Protein AF-A0A2M9QA26-F1 (afdb_monomer)

pLDDT: mean 73.7, std 24.6, range [23.81, 98.12]

Nearest PDB structures (foldseek):
  3dyt-assembly1_A-2  TM=3.745E-01  e=3.821E+00  Homo sapiens
  2raj-assembly1_A  TM=3.694E-01  e=6.286E+00  Homo sapiens

Secondary structure (DSSP, 8-state):
-----PPP------------------------------SSSSSS-SSS-HHHHHIIIIIHHIIIIIHHHHHHHHTT----HHHHHHHHHHHHHHHTTS-GGGHHHHHHHHHHHHHHHHHHHHHTS---HHHHHHHHHHHHHHHHHHHHHHHHHHHHHHHTT-EEEE-TT--EEEE--

Structure (mmCIF, N/CA/C/O backbone):
data_AF-A0A2M9QA26-F1
#
_entry.id   AF-A0A2M9QA26-F1
#
loop_
_atom_site.group_PDB
_atom_site.id
_atom_site.type_symbol
_atom_site.label_atom_id
_atom_site.label_alt_id
_atom_site.label_comp_id
_atom_site.label_asym_id
_atom_site.label_entity_id
_atom_site.label_seq_id
_atom_site.pdbx_PDB_ins_code
_atom_site.Cartn_x
_atom_site.Cartn_y
_atom_site.Cartn_z
_atom_site.occupancy
_atom_site.B_iso_or_equiv
_atom_site.auth_seq_id
_atom_site.auth_comp_id
_atom_site.auth_asym_id
_atom_site.auth_atom_id
_atom_site.pdbx_PDB_model_num
ATOM 1 N N . MET A 1 1 ? 11.748 18.012 -33.680 1.00 34.78 1 MET A N 1
ATOM 2 C CA . MET A 1 1 ? 12.239 18.021 -32.287 1.00 34.78 1 MET A CA 1
ATOM 3 C C . MET A 1 1 ? 11.053 17.614 -31.427 1.00 34.78 1 MET A C 1
ATOM 5 O O . MET A 1 1 ? 10.098 18.372 -31.375 1.00 34.78 1 MET A O 1
ATOM 9 N N . LYS A 1 2 ? 11.011 16.370 -30.928 1.00 36.47 2 LYS A N 1
ATOM 10 C CA . LYS A 1 2 ? 9.886 15.895 -30.104 1.00 36.47 2 LYS A CA 1
ATOM 11 C C . LYS A 1 2 ? 10.009 16.552 -28.728 1.00 36.47 2 LYS A C 1
ATOM 13 O O . LYS A 1 2 ? 11.068 16.457 -28.111 1.00 36.47 2 LYS A O 1
ATOM 18 N N . GLU A 1 3 ? 8.970 17.255 -28.294 1.00 37.25 3 GLU A N 1
ATOM 19 C CA . GLU A 1 3 ? 8.911 17.839 -26.956 1.00 37.25 3 GLU A CA 1
ATOM 20 C C . GLU A 1 3 ? 8.964 16.715 -25.916 1.00 37.25 3 GLU A C 1
ATOM 22 O O . GLU A 1 3 ? 8.095 15.843 -25.873 1.00 37.25 3 GLU A O 1
ATOM 27 N N . LYS A 1 4 ? 10.020 16.715 -25.097 1.00 37.84 4 LYS A N 1
ATOM 28 C CA . LYS A 1 4 ? 10.128 15.852 -23.922 1.00 37.84 4 LYS A CA 1
ATOM 29 C C . LYS A 1 4 ? 9.114 16.347 -22.894 1.00 37.84 4 LYS A C 1
ATOM 31 O O . LYS A 1 4 ? 9.333 17.374 -22.258 1.00 37.84 4 LYS A O 1
ATOM 36 N N . LYS A 1 5 ? 7.997 15.637 -22.750 1.00 47.06 5 LYS A N 1
ATOM 37 C CA . LYS A 1 5 ? 7.054 15.870 -21.656 1.00 47.06 5 LYS A CA 1
ATOM 38 C C . LYS A 1 5 ? 7.598 15.194 -20.398 1.00 47.06 5 LYS A C 1
ATOM 40 O O . LYS A 1 5 ? 7.651 13.969 -20.340 1.00 47.06 5 LYS A O 1
ATOM 45 N N . ASN A 1 6 ? 8.003 15.996 -19.415 1.00 37.78 6 ASN A N 1
ATOM 46 C CA . ASN A 1 6 ? 8.226 15.528 -18.048 1.00 37.78 6 ASN A CA 1
ATOM 47 C C . ASN A 1 6 ? 6.892 14.989 -17.512 1.00 37.78 6 ASN A C 1
ATOM 49 O O . ASN A 1 6 ? 5.917 15.741 -17.451 1.00 37.78 6 ASN A O 1
ATOM 53 N N . LYS A 1 7 ? 6.830 13.699 -17.171 1.00 47.41 7 LYS A N 1
ATOM 54 C CA . LYS A 1 7 ? 5.679 13.107 -16.479 1.00 47.41 7 LYS A CA 1
ATOM 55 C C . LYS A 1 7 ? 5.934 13.227 -14.974 1.00 47.41 7 LYS A C 1
ATOM 57 O O . LYS A 1 7 ? 7.024 12.897 -14.520 1.00 47.41 7 LYS A O 1
ATOM 62 N N . LYS A 1 8 ? 4.956 13.749 -14.235 1.00 39.00 8 LYS A N 1
ATOM 63 C CA . LYS A 1 8 ? 5.003 13.903 -12.777 1.00 39.00 8 LYS A CA 1
ATOM 64 C C . LYS A 1 8 ? 4.140 12.817 -12.152 1.00 39.00 8 LYS A C 1
ATOM 66 O O . LYS A 1 8 ? 2.985 12.686 -12.551 1.00 39.00 8 LYS A O 1
ATOM 71 N N . LEU A 1 9 ? 4.687 12.079 -11.194 1.00 36.94 9 LEU A N 1
ATOM 72 C CA . LEU A 1 9 ? 3.890 11.319 -10.241 1.00 36.94 9 LEU A CA 1
ATOM 73 C C . LEU A 1 9 ? 3.840 12.195 -8.991 1.00 36.94 9 LEU A C 1
ATOM 75 O O . LEU A 1 9 ? 4.887 12.475 -8.420 1.00 36.94 9 LEU A O 1
ATOM 79 N N . VAL A 1 10 ? 2.671 12.728 -8.644 1.00 35.72 10 VAL A N 1
ATOM 80 C CA . VAL A 1 10 ? 2.514 13.481 -7.397 1.00 35.72 10 VAL A CA 1
ATOM 81 C C . VAL A 1 10 ? 2.358 12.432 -6.315 1.00 35.72 10 VAL A C 1
ATOM 83 O O . VAL A 1 10 ? 1.286 11.855 -6.181 1.00 35.72 10 VAL A O 1
ATOM 86 N N . ILE A 1 11 ? 3.427 12.159 -5.573 1.00 37.41 11 ILE A N 1
ATOM 87 C CA . ILE A 1 11 ? 3.260 11.472 -4.301 1.00 37.41 11 ILE A CA 1
ATOM 88 C C . ILE A 1 11 ? 2.626 12.532 -3.424 1.00 37.41 11 ILE A C 1
ATOM 90 O O . ILE A 1 11 ? 3.250 13.535 -3.094 1.00 37.41 11 ILE A O 1
ATOM 94 N N . GLY A 1 12 ? 1.348 12.362 -3.114 1.00 33.34 12 GLY A N 1
ATOM 95 C CA . GLY A 1 12 ? 0.743 13.108 -2.032 1.00 33.34 12 GLY A CA 1
ATOM 96 C C . GLY A 1 12 ? 1.418 12.676 -0.740 1.00 33.34 12 GLY A C 1
ATOM 97 O O . GLY A 1 12 ? 0.847 11.904 0.022 1.00 33.34 12 GLY A O 1
ATOM 98 N N . SER A 1 13 ? 2.620 13.178 -0.468 1.00 36.75 13 SER A N 1
ATOM 99 C CA . SER A 1 13 ? 3.183 13.240 0.868 1.00 36.75 13 SER A CA 1
ATOM 100 C C . SER A 1 13 ? 2.403 14.292 1.645 1.00 36.75 13 SER A C 1
ATOM 102 O O . SER A 1 13 ? 2.876 15.362 2.032 1.00 36.75 13 SER A O 1
ATOM 104 N N . GLY A 1 14 ? 1.130 13.972 1.871 1.00 33.91 14 GLY A N 1
ATOM 105 C CA . GLY A 1 14 ? 0.392 14.549 2.964 1.00 33.91 14 GLY A CA 1
ATOM 106 C C . GLY A 1 14 ? 1.234 14.286 4.197 1.00 33.91 14 GLY A C 1
ATOM 107 O O . GLY A 1 14 ? 1.407 13.138 4.596 1.00 33.91 14 GLY A O 1
ATOM 108 N N . LEU A 1 15 ? 1.823 15.356 4.726 1.00 32.31 15 LEU A N 1
ATOM 109 C CA . LEU A 1 15 ? 2.377 15.437 6.064 1.00 32.31 15 LEU A CA 1
ATOM 110 C C . LEU A 1 15 ? 1.610 14.451 6.962 1.00 32.31 15 LEU A C 1
ATOM 112 O O . LEU A 1 15 ? 0.426 14.665 7.229 1.00 32.31 15 LEU A O 1
ATOM 116 N N . PHE A 1 16 ? 2.256 13.365 7.393 1.00 34.50 16 PHE A N 1
ATOM 117 C CA . PHE A 1 16 ? 1.677 12.452 8.375 1.00 34.50 16 PHE A CA 1
ATOM 118 C C . PHE A 1 16 ? 1.625 13.197 9.712 1.00 34.50 16 PHE A C 1
ATOM 120 O O . PHE A 1 16 ? 2.516 13.089 10.554 1.00 34.50 16 PHE A O 1
ATOM 127 N N . ILE A 1 17 ? 0.597 14.023 9.905 1.00 29.42 17 ILE A N 1
ATOM 128 C CA . ILE A 1 17 ? 0.302 14.586 11.215 1.00 29.42 17 ILE A CA 1
ATOM 129 C C . ILE A 1 17 ? -0.548 13.554 11.942 1.00 29.42 17 ILE A C 1
ATOM 131 O O . ILE A 1 17 ? -1.768 13.531 11.820 1.00 29.42 17 ILE A O 1
ATOM 135 N N . LEU A 1 18 ? 0.114 12.717 12.740 1.00 29.94 18 LEU A N 1
ATOM 136 C CA . LEU A 1 18 ? -0.525 11.981 13.828 1.00 29.94 18 LEU A CA 1
ATOM 137 C C . LEU A 1 18 ? -1.083 12.998 14.841 1.00 29.94 18 LEU A C 1
ATOM 139 O O . LEU A 1 18 ? -0.445 13.323 15.844 1.00 29.94 18 LEU A O 1
ATOM 143 N N . LEU A 1 19 ? -2.279 13.532 14.580 1.00 31.31 19 LEU A N 1
ATOM 144 C CA . LEU A 1 19 ? -3.034 14.302 15.564 1.00 31.31 19 LEU A CA 1
ATOM 145 C C . LEU A 1 19 ? -3.674 13.332 16.555 1.00 31.31 19 LEU A C 1
ATOM 147 O O . LEU A 1 19 ? -4.845 12.971 16.463 1.00 31.31 19 LEU A O 1
ATOM 151 N N . ILE A 1 20 ? -2.899 12.935 17.563 1.00 34.16 20 ILE A N 1
ATOM 152 C CA . ILE A 1 20 ? -3.472 12.419 18.805 1.00 34.16 20 ILE A CA 1
ATOM 153 C C . ILE A 1 20 ? -4.076 13.617 19.547 1.00 34.16 20 ILE A C 1
ATOM 155 O O . ILE A 1 20 ? -3.444 14.213 20.416 1.00 34.16 20 ILE A O 1
ATOM 159 N N . SER A 1 21 ? -5.306 13.988 19.204 1.00 29.30 21 SER A N 1
ATOM 160 C CA . SER A 1 21 ? -6.073 14.977 19.963 1.00 29.30 21 SER A CA 1
ATOM 161 C C . SER A 1 21 ? -7.467 14.453 20.270 1.00 29.30 21 SER A C 1
ATOM 163 O O . SER A 1 21 ? -8.332 14.332 19.410 1.00 29.30 21 SER A O 1
ATOM 165 N N . ALA A 1 22 ? -7.663 14.146 21.551 1.00 37.53 22 ALA A N 1
ATOM 166 C CA . ALA A 1 22 ? -8.965 14.061 22.181 1.00 37.53 22 ALA A CA 1
ATOM 167 C C . ALA A 1 22 ? -9.667 15.431 22.105 1.00 37.53 22 ALA A C 1
ATOM 169 O O . ALA A 1 22 ? -9.038 16.433 22.432 1.00 37.53 22 ALA A O 1
ATOM 170 N N . ALA A 1 23 ? -10.957 15.419 21.745 1.00 29.16 23 ALA A N 1
ATOM 171 C CA . ALA A 1 23 ? -11.969 16.494 21.765 1.00 29.16 23 ALA A CA 1
ATOM 172 C C . ALA A 1 23 ? -12.582 16.737 20.374 1.00 29.16 23 ALA A C 1
ATOM 174 O O . ALA A 1 23 ? -11.877 16.941 19.395 1.00 29.16 23 ALA A O 1
ATOM 175 N N . GLY A 1 24 ? -13.915 16.663 20.309 1.00 28.23 24 GLY A N 1
ATOM 176 C CA . GLY A 1 24 ? -14.688 16.713 19.071 1.00 28.23 24 GLY A CA 1
ATOM 177 C C . GLY A 1 24 ? -14.930 18.106 18.488 1.00 28.23 24 GLY A C 1
ATOM 178 O O . GLY A 1 24 ? -14.481 19.118 19.016 1.00 28.23 24 GLY A O 1
ATOM 179 N N . GLY A 1 25 ? -15.729 18.121 17.418 1.00 23.81 25 GLY A N 1
ATOM 180 C CA . GLY A 1 25 ? -16.230 19.322 16.743 1.00 23.81 25 GLY A CA 1
ATOM 181 C C . GLY A 1 25 ? -15.887 19.306 15.255 1.00 23.81 25 GLY A C 1
ATOM 182 O O . GLY A 1 25 ? -14.724 19.418 14.895 1.00 23.81 25 GLY A O 1
ATOM 183 N N . GLY A 1 26 ? -16.899 19.124 14.402 1.00 27.12 26 GLY A N 1
ATOM 184 C CA . GLY A 1 26 ? -16.734 19.049 12.948 1.00 27.12 26 GLY A CA 1
ATOM 185 C C . GLY A 1 26 ? -16.454 20.391 12.266 1.00 27.12 26 GLY A C 1
ATOM 186 O O . GLY A 1 26 ? -16.345 21.418 12.926 1.00 27.12 26 GLY A O 1
ATOM 187 N N . VAL A 1 27 ? -16.386 20.354 10.932 1.00 27.95 27 VAL A N 1
ATOM 188 C CA . VAL A 1 27 ? -17.152 21.171 9.966 1.00 27.95 27 VAL A CA 1
ATOM 189 C C . VAL A 1 27 ? -16.724 20.753 8.548 1.00 27.95 27 VAL A C 1
ATOM 191 O O . VAL A 1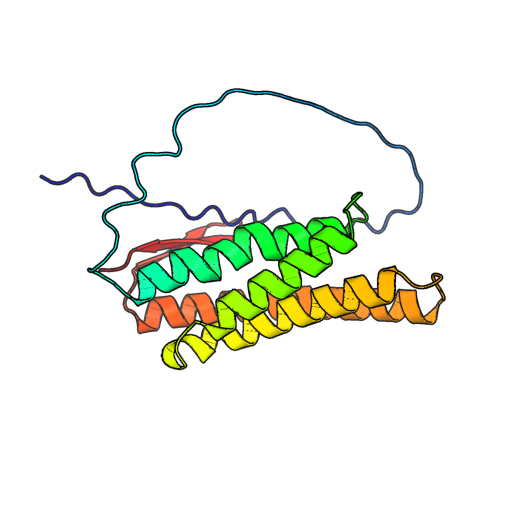 27 ? -15.546 20.579 8.256 1.00 27.95 27 VAL A O 1
ATOM 194 N N . TYR A 1 28 ? -17.732 20.583 7.693 1.00 35.72 28 TYR A N 1
ATOM 195 C CA . TYR A 1 28 ? -17.674 20.329 6.255 1.00 35.72 28 TYR A CA 1
ATOM 196 C C . TYR A 1 28 ? -17.017 21.475 5.477 1.00 35.72 28 TYR A C 1
ATOM 198 O O . TYR A 1 28 ? -17.289 22.633 5.782 1.00 35.72 28 TYR A O 1
ATOM 206 N N . PHE A 1 29 ? -16.359 21.160 4.358 1.00 29.70 29 PHE A N 1
ATOM 207 C CA . PHE A 1 29 ? -16.427 22.010 3.166 1.00 29.70 29 PHE A CA 1
ATOM 208 C C . PHE A 1 29 ? -16.603 21.164 1.904 1.00 29.70 29 PHE A C 1
ATOM 210 O O . PHE A 1 29 ? -15.830 20.252 1.627 1.00 29.70 29 PHE A O 1
ATOM 217 N N . ALA A 1 30 ? -17.672 21.484 1.179 1.00 29.52 30 ALA A N 1
ATOM 218 C CA . ALA A 1 30 ? -18.065 20.908 -0.092 1.00 29.52 30 ALA A CA 1
ATOM 219 C C . ALA A 1 30 ? -17.573 21.768 -1.270 1.00 29.52 30 ALA A C 1
ATOM 221 O O . ALA A 1 30 ? -17.531 22.993 -1.173 1.00 29.52 30 ALA A O 1
ATOM 222 N N . GLU A 1 31 ? -17.306 21.059 -2.370 1.00 35.06 31 GLU A N 1
ATOM 223 C CA . GLU A 1 31 ? -17.391 21.437 -3.789 1.00 35.06 31 GLU A CA 1
ATOM 224 C C . GLU A 1 31 ? -16.532 22.581 -4.359 1.00 35.06 31 GLU A C 1
ATOM 226 O O . GLU A 1 31 ? -16.755 23.764 -4.116 1.00 35.06 31 GLU A O 1
ATOM 231 N N . GLN A 1 32 ? -15.724 22.216 -5.364 1.00 27.67 32 GLN A N 1
ATOM 232 C CA . GLN A 1 32 ? -15.722 22.933 -6.642 1.00 27.67 32 GLN A CA 1
ATOM 233 C C . GLN A 1 32 ? -15.555 21.955 -7.819 1.00 27.67 32 GLN A C 1
ATOM 235 O O . GLN A 1 32 ? -14.503 21.362 -8.031 1.00 27.67 32 GLN A O 1
ATOM 240 N N . ASN A 1 33 ? -16.641 21.798 -8.578 1.00 30.80 33 ASN A N 1
ATOM 241 C CA . ASN A 1 33 ? -16.704 21.119 -9.871 1.00 30.80 33 ASN A CA 1
ATOM 242 C C . ASN A 1 33 ? -15.906 21.881 -10.945 1.00 30.80 33 ASN A C 1
ATOM 244 O O . ASN A 1 33 ? -16.070 23.095 -11.055 1.00 30.80 33 ASN A O 1
ATOM 248 N N . GLN A 1 34 ? -15.214 21.162 -11.839 1.00 30.05 34 GLN A N 1
ATOM 249 C CA . GLN A 1 34 ? -15.525 21.191 -13.279 1.00 30.05 34 GLN A CA 1
ATOM 250 C C . GLN A 1 34 ? -14.871 20.018 -14.056 1.00 30.05 34 GLN A C 1
ATOM 252 O O . GLN A 1 34 ? -13.768 19.600 -13.711 1.00 30.05 34 GLN A O 1
ATOM 257 N N . PRO A 1 35 ? -15.554 19.468 -15.085 1.00 46.53 35 PRO A N 1
ATOM 258 C CA . PRO A 1 35 ? -15.158 18.260 -15.819 1.00 46.53 35 PRO A CA 1
ATOM 259 C C . PRO A 1 35 ? -14.338 18.576 -17.090 1.00 46.53 35 PRO A C 1
ATOM 261 O O . PRO A 1 35 ? -14.205 19.741 -17.449 1.00 46.53 35 PRO A O 1
ATOM 264 N N . ILE A 1 36 ? -13.937 17.521 -17.828 1.00 34.69 36 ILE A N 1
ATOM 265 C CA . ILE A 1 36 ? -13.313 17.487 -19.185 1.00 34.69 36 ILE A CA 1
ATOM 266 C C . ILE A 1 36 ? -11.765 17.433 -19.109 1.00 34.69 36 ILE A C 1
ATOM 268 O O . ILE A 1 36 ? -11.146 18.377 -18.650 1.00 34.69 36 ILE A O 1
ATOM 272 N N . ALA A 1 37 ? -11.015 16.398 -19.513 1.00 30.28 37 ALA A N 1
ATOM 273 C CA . ALA A 1 37 ? -11.205 15.327 -20.491 1.00 30.28 37 ALA A CA 1
ATOM 274 C C . ALA A 1 37 ? -10.409 14.069 -20.070 1.00 30.28 37 ALA A C 1
ATOM 276 O O . ALA A 1 37 ? -9.184 14.105 -20.010 1.00 30.28 37 ALA A O 1
ATOM 277 N N . ALA A 1 38 ? -11.081 12.944 -19.811 1.00 36.28 38 ALA A N 1
ATOM 278 C CA . ALA A 1 38 ? -10.431 11.709 -19.345 1.00 36.28 38 ALA A CA 1
ATOM 279 C C . ALA A 1 38 ? -10.533 10.527 -20.331 1.00 36.28 38 ALA A C 1
ATOM 281 O O . ALA A 1 38 ? -10.277 9.388 -19.946 1.00 36.28 38 ALA A O 1
ATOM 282 N N . GLN A 1 39 ? -10.927 10.750 -21.592 1.00 35.88 39 GLN A N 1
ATOM 283 C CA . GLN A 1 39 ? -11.350 9.644 -22.468 1.00 35.88 39 GLN A CA 1
ATOM 284 C C . GLN A 1 39 ? -10.530 9.365 -23.738 1.00 35.88 39 GLN A C 1
ATOM 286 O O . GLN A 1 39 ? -10.848 8.391 -24.409 1.00 35.88 39 GLN A O 1
ATOM 291 N N . GLU A 1 40 ? -9.433 10.072 -24.040 1.00 31.67 40 GLU A N 1
ATOM 292 C CA . GLU A 1 40 ? -8.674 9.802 -25.288 1.00 31.67 40 GLU A CA 1
ATOM 293 C C . GLU A 1 40 ? -7.198 9.391 -25.136 1.00 31.67 40 GLU A C 1
ATOM 295 O O . GLU A 1 40 ? -6.553 9.106 -26.136 1.00 31.67 40 GLU A O 1
ATOM 300 N N . VAL A 1 41 ? -6.650 9.242 -23.922 1.00 37.72 41 VAL A N 1
ATOM 301 C CA . VAL A 1 41 ? -5.225 8.849 -23.741 1.00 37.72 41 VAL A CA 1
ATOM 302 C C . VAL A 1 41 ? -5.040 7.355 -23.408 1.00 37.72 41 VAL A C 1
ATOM 304 O O . VAL A 1 41 ? -3.929 6.890 -23.189 1.00 37.72 41 VAL A O 1
ATOM 307 N N . LYS A 1 42 ? -6.113 6.550 -23.391 1.00 35.72 42 LYS A N 1
ATOM 308 C CA . LYS A 1 42 ? -6.045 5.122 -23.005 1.00 35.72 42 LYS A CA 1
ATOM 309 C C . LYS A 1 42 ? -5.627 4.145 -24.119 1.00 35.72 42 LYS A C 1
ATOM 311 O O . LYS A 1 42 ? -5.679 2.940 -23.904 1.00 35.72 42 LYS A O 1
ATOM 316 N N . LYS A 1 43 ? -5.200 4.612 -25.293 1.00 33.94 43 LYS A N 1
ATOM 317 C CA . LYS A 1 43 ? -4.703 3.748 -26.378 1.00 33.94 43 LYS A CA 1
ATOM 318 C C . LYS A 1 43 ? -3.429 4.340 -26.967 1.00 33.94 43 LYS A C 1
ATOM 320 O O . LYS A 1 43 ? -3.538 5.149 -27.871 1.00 33.94 43 LYS A O 1
ATOM 325 N N . ASP A 1 44 ? -2.283 4.022 -26.364 1.00 33.91 44 ASP A N 1
ATOM 326 C CA . ASP A 1 44 ? -0.944 3.947 -27.000 1.00 33.91 44 ASP A CA 1
ATOM 327 C C . ASP A 1 44 ? 0.181 3.849 -25.936 1.00 33.91 44 ASP A C 1
ATOM 329 O O . ASP A 1 44 ? 1.222 4.491 -26.040 1.00 33.91 44 ASP A O 1
ATOM 333 N N . ILE A 1 45 ? -0.009 3.049 -24.875 1.00 42.00 45 ILE A N 1
ATOM 334 C CA . ILE A 1 45 ? 1.088 2.645 -23.957 1.00 42.00 45 ILE A CA 1
ATOM 335 C C . ILE A 1 45 ? 1.201 1.110 -23.899 1.00 42.00 45 ILE A C 1
ATOM 337 O O . ILE A 1 45 ? 1.699 0.531 -22.942 1.00 42.00 45 ILE A O 1
ATOM 341 N N . GLU A 1 46 ? 0.752 0.414 -24.942 1.00 42.53 46 GLU A N 1
ATOM 342 C CA . GLU A 1 46 ? 1.140 -0.978 -25.170 1.00 42.53 46 GLU A CA 1
ATOM 343 C C . GLU A 1 46 ? 2.285 -0.972 -26.188 1.00 42.53 46 GLU A C 1
ATOM 345 O O . GLU A 1 46 ? 2.015 -1.010 -27.382 1.00 42.53 46 GLU A O 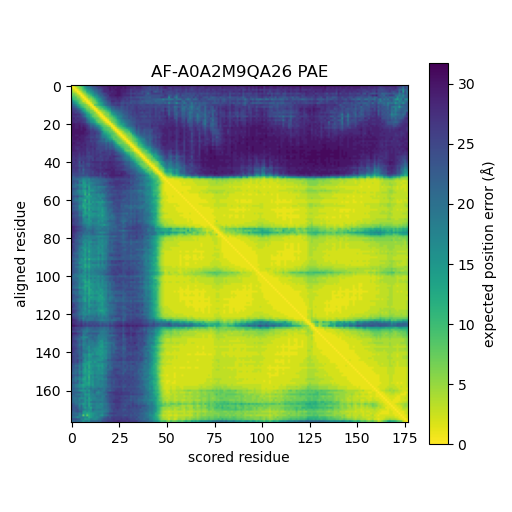1
ATOM 350 N N . GLN A 1 47 ? 3.544 -0.852 -25.728 1.00 45.69 47 GLN A N 1
ATOM 351 C CA . GLN A 1 47 ? 4.656 -1.739 -26.148 1.00 45.69 47 GLN A CA 1
ATOM 352 C C . GLN A 1 47 ? 6.097 -1.319 -25.790 1.00 45.69 47 GLN A C 1
ATOM 354 O O . GLN A 1 47 ? 6.977 -2.151 -25.993 1.00 45.69 47 GLN A O 1
ATOM 359 N N . GLU A 1 48 ? 6.413 -0.140 -25.240 1.00 55.00 48 GLU A N 1
ATOM 360 C CA . GLU A 1 48 ? 7.847 0.232 -25.131 1.00 55.00 48 GLU A CA 1
ATOM 361 C C . GLU A 1 48 ? 8.551 -0.153 -23.809 1.00 55.00 48 GLU A C 1
ATOM 363 O O . GLU A 1 48 ? 9.729 -0.502 -23.865 1.00 55.00 48 GLU A O 1
ATOM 368 N N . HIS A 1 49 ? 7.880 -0.225 -22.644 1.00 67.88 49 HIS A N 1
ATOM 369 C CA . HIS A 1 49 ? 8.565 -0.521 -21.365 1.00 67.88 49 HIS A CA 1
ATOM 370 C C . HIS A 1 49 ? 7.680 -1.257 -20.329 1.00 67.88 49 HIS A C 1
ATOM 372 O O . HIS A 1 49 ? 6.940 -0.604 -19.594 1.00 67.88 49 HIS A O 1
ATOM 378 N N . PRO A 1 50 ? 7.785 -2.598 -20.185 1.00 82.25 50 PRO A N 1
ATOM 379 C CA . PRO A 1 50 ? 7.000 -3.378 -19.213 1.00 82.25 50 PRO A CA 1
ATOM 380 C C . PRO A 1 50 ? 7.116 -2.881 -17.762 1.00 82.25 50 PRO A C 1
ATOM 382 O O . PRO A 1 50 ? 6.119 -2.814 -17.049 1.00 82.25 50 PRO A O 1
ATOM 385 N N . ALA A 1 51 ? 8.312 -2.443 -17.357 1.00 84.19 51 ALA A N 1
ATOM 386 C CA . ALA A 1 51 ? 8.553 -1.854 -16.042 1.00 84.19 51 ALA A CA 1
ATOM 387 C C . ALA A 1 51 ? 7.830 -0.507 -15.845 1.00 84.19 51 ALA A C 1
ATOM 389 O O . ALA A 1 51 ? 7.345 -0.229 -14.751 1.00 84.19 51 ALA A O 1
ATOM 390 N N . GLU A 1 52 ? 7.714 0.320 -16.892 1.00 81.50 52 GLU A N 1
ATOM 391 C CA . GLU A 1 52 ? 6.956 1.578 -16.822 1.00 81.50 52 GLU A CA 1
ATOM 392 C C . GLU A 1 52 ? 5.460 1.296 -16.684 1.00 81.50 52 GLU A C 1
ATOM 394 O O . GLU A 1 52 ? 4.803 1.907 -15.844 1.00 81.50 52 GLU A O 1
ATOM 399 N N . SER A 1 53 ? 4.929 0.343 -17.456 1.00 82.50 53 SER A N 1
ATOM 400 C CA . SER A 1 53 ? 3.529 -0.087 -17.353 1.00 82.50 53 SER A CA 1
ATOM 401 C C . SER A 1 53 ? 3.200 -0.653 -15.970 1.00 82.50 53 SER A C 1
ATOM 403 O O . SER A 1 53 ? 2.137 -0.358 -15.420 1.00 82.50 53 SER A O 1
ATOM 405 N N . TYR A 1 54 ? 4.118 -1.425 -15.385 1.00 86.88 54 TYR A N 1
ATOM 406 C CA . TYR A 1 54 ? 3.983 -1.929 -14.023 1.00 86.88 54 TYR A CA 1
ATOM 407 C C . TYR A 1 54 ? 3.918 -0.788 -12.997 1.00 86.88 54 TYR A C 1
ATOM 409 O O . TYR A 1 54 ? 2.965 -0.729 -12.225 1.00 86.88 54 TYR A O 1
ATOM 417 N N . ILE A 1 55 ? 4.852 0.174 -13.025 1.00 85.69 55 ILE A N 1
ATOM 418 C CA . ILE A 1 55 ? 4.810 1.312 -12.087 1.00 85.69 55 ILE A CA 1
ATOM 419 C C . ILE A 1 55 ? 3.535 2.139 -12.289 1.00 85.69 55 ILE A C 1
ATOM 421 O O . ILE A 1 55 ? 2.870 2.476 -11.312 1.00 85.69 55 ILE A O 1
ATOM 425 N N . GLN A 1 56 ? 3.168 2.437 -13.541 1.00 82.00 56 GLN A N 1
ATOM 426 C CA . GLN A 1 56 ? 1.982 3.238 -13.862 1.00 82.00 56 GLN A CA 1
ATOM 427 C C . GLN A 1 56 ? 0.672 2.592 -13.410 1.00 82.00 56 GLN A C 1
ATOM 429 O O . GLN A 1 56 ? -0.302 3.317 -13.218 1.00 82.00 56 GLN A O 1
ATOM 434 N N . SER A 1 57 ? 0.647 1.271 -13.242 1.00 84.62 57 SER A N 1
ATOM 435 C CA . SER A 1 57 ? -0.496 0.548 -12.695 1.00 84.62 57 SER A CA 1
ATOM 436 C C . SER A 1 57 ? -0.342 0.342 -11.189 1.00 84.62 57 SER A C 1
ATOM 438 O O . SER A 1 57 ? -0.969 1.044 -10.405 1.00 84.62 57 SER A O 1
ATOM 440 N N . VAL A 1 58 ? 0.526 -0.578 -10.777 1.00 89.25 58 VAL A N 1
ATOM 441 C CA . VAL A 1 58 ? 0.596 -1.090 -9.405 1.00 89.25 58 VAL A CA 1
ATOM 442 C C . VAL A 1 58 ? 1.073 -0.039 -8.411 1.00 89.25 58 VAL A C 1
ATOM 444 O O . VAL A 1 58 ? 0.430 0.169 -7.384 1.00 89.25 58 VAL A O 1
ATOM 447 N N . TYR A 1 59 ? 2.184 0.643 -8.704 1.00 85.94 59 TYR A N 1
ATOM 448 C CA . TYR A 1 59 ? 2.723 1.629 -7.766 1.00 85.94 59 TYR A CA 1
ATOM 449 C C . TYR A 1 59 ? 1.862 2.896 -7.712 1.00 85.94 59 TYR A C 1
ATOM 451 O O . TYR A 1 59 ? 1.656 3.442 -6.631 1.00 85.94 59 TYR A O 1
ATOM 459 N N . THR A 1 60 ? 1.312 3.343 -8.846 1.00 85.38 60 THR A N 1
ATOM 460 C CA . THR A 1 60 ? 0.343 4.451 -8.852 1.00 85.38 60 THR A CA 1
ATOM 461 C C . THR A 1 60 ? -0.868 4.120 -7.983 1.00 85.38 60 THR A C 1
ATOM 463 O O . THR A 1 60 ? -1.220 4.918 -7.125 1.00 85.38 60 THR A O 1
ATOM 466 N N . THR A 1 61 ? -1.461 2.927 -8.122 1.00 90.38 61 THR A N 1
ATOM 467 C CA . THR A 1 61 ? -2.564 2.487 -7.250 1.00 90.38 61 THR A CA 1
ATOM 468 C C . THR A 1 61 ? -2.142 2.444 -5.782 1.00 90.38 61 THR A C 1
ATOM 470 O O . THR A 1 61 ? -2.900 2.864 -4.910 1.00 90.38 61 THR A O 1
ATOM 473 N N . TYR A 1 62 ? -0.920 2.000 -5.482 1.00 91.81 62 TYR A N 1
ATOM 474 C CA . TYR A 1 62 ? -0.407 2.051 -4.115 1.00 91.81 62 TYR A CA 1
ATOM 475 C C . TYR A 1 62 ? -0.358 3.480 -3.553 1.00 91.81 62 TYR A C 1
ATOM 477 O O . TYR A 1 62 ? -0.885 3.734 -2.471 1.00 91.81 62 TYR A O 1
ATOM 485 N N . SER A 1 63 ? 0.237 4.411 -4.297 1.00 87.25 63 SER A N 1
ATOM 486 C CA . SER A 1 63 ? 0.363 5.816 -3.894 1.00 87.25 63 SER A CA 1
ATOM 487 C C . SER A 1 63 ? -0.997 6.506 -3.762 1.00 87.25 63 SER A C 1
ATOM 489 O O . SER A 1 63 ? -1.258 7.176 -2.765 1.00 87.25 63 SER A O 1
ATOM 491 N N . ASP A 1 64 ? -1.868 6.335 -4.754 1.00 86.38 64 ASP A N 1
ATOM 492 C CA . ASP A 1 64 ? -3.060 7.170 -4.899 1.00 86.38 64 ASP A CA 1
ATOM 493 C C . ASP A 1 64 ? -4.274 6.585 -4.170 1.00 86.38 64 ASP A C 1
ATOM 495 O O . ASP A 1 64 ? -5.109 7.333 -3.668 1.00 86.38 64 ASP A O 1
ATOM 499 N N . GLU A 1 65 ? -4.376 5.256 -4.079 1.00 91.56 65 GLU A N 1
ATOM 500 C CA . GLU A 1 65 ? -5.545 4.582 -3.503 1.00 91.56 65 GLU A CA 1
ATOM 501 C C . GLU A 1 65 ? -5.229 3.925 -2.158 1.00 91.56 65 GLU A C 1
ATOM 503 O O . GLU A 1 65 ? -5.928 4.179 -1.175 1.00 91.56 65 GLU A O 1
ATOM 508 N N . IL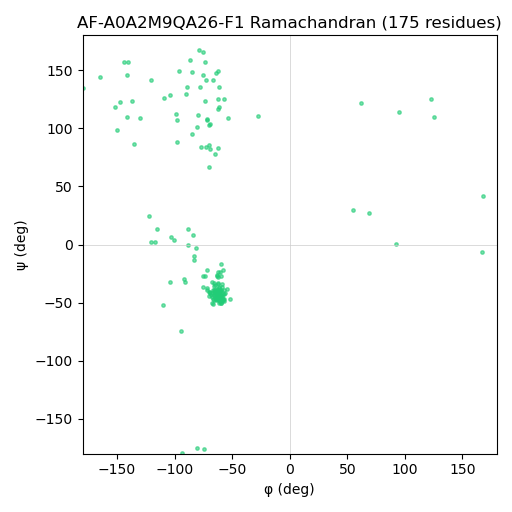E A 1 66 ? -4.175 3.104 -2.081 1.00 93.31 66 ILE A N 1
ATOM 509 C CA . ILE A 1 66 ? -3.859 2.321 -0.870 1.00 93.31 66 ILE A CA 1
ATOM 510 C C . ILE A 1 66 ? -3.453 3.256 0.274 1.00 93.31 66 ILE A C 1
ATOM 512 O O . ILE A 1 66 ? -4.024 3.189 1.365 1.00 93.31 66 ILE A O 1
ATOM 516 N N . VAL A 1 67 ? -2.504 4.164 0.026 1.00 91.50 67 VAL A N 1
ATOM 517 C CA . VAL A 1 67 ? -2.065 5.150 1.028 1.00 91.50 67 VAL A CA 1
ATOM 518 C C . VAL A 1 67 ? -3.197 6.118 1.385 1.00 91.50 67 VAL A C 1
ATOM 520 O O . VAL A 1 67 ? -3.375 6.429 2.562 1.00 91.50 67 VAL A O 1
ATOM 523 N N . SER A 1 68 ? -4.011 6.547 0.413 1.00 90.00 68 SER A N 1
ATOM 524 C CA . SER A 1 68 ? -5.176 7.401 0.690 1.00 90.00 68 SER A CA 1
ATOM 525 C C . SER A 1 68 ? -6.187 6.700 1.598 1.00 90.00 68 SER A C 1
ATOM 527 O O . SER A 1 68 ? -6.604 7.265 2.605 1.00 90.00 68 SER A O 1
ATOM 529 N N . THR A 1 69 ? -6.519 5.442 1.303 1.00 92.25 69 THR A N 1
ATOM 530 C CA . THR A 1 69 ? -7.449 4.644 2.115 1.00 92.25 69 THR A CA 1
ATOM 531 C C . THR A 1 69 ? -6.924 4.461 3.534 1.00 92.25 69 THR A C 1
ATOM 533 O O . THR A 1 69 ? -7.671 4.600 4.502 1.00 92.25 69 THR A O 1
ATOM 536 N N . TRP A 1 70 ? -5.624 4.197 3.685 1.00 94.25 70 TRP A N 1
ATOM 537 C CA . TRP A 1 70 ? -4.995 4.141 4.999 1.00 94.25 70 TRP A CA 1
ATOM 538 C C . TRP A 1 70 ? -5.099 5.472 5.755 1.00 94.25 70 TRP A C 1
ATOM 540 O O . TRP A 1 70 ? -5.413 5.483 6.948 1.00 94.25 70 TRP A O 1
ATOM 550 N N . ASN A 1 71 ? -4.848 6.596 5.084 1.00 89.44 71 ASN A N 1
ATOM 551 C CA . ASN A 1 71 ? -4.962 7.918 5.694 1.00 89.44 71 ASN A CA 1
ATOM 552 C C . ASN A 1 71 ? -6.391 8.193 6.167 1.00 89.44 71 ASN A C 1
ATOM 554 O O . ASN A 1 71 ? -6.574 8.721 7.263 1.00 89.44 71 ASN A O 1
ATOM 558 N N . ASP A 1 72 ? -7.399 7.794 5.395 1.00 88.75 72 ASP A N 1
ATOM 559 C CA . ASP A 1 72 ? -8.794 7.945 5.799 1.00 88.75 72 ASP A CA 1
ATOM 560 C C . ASP A 1 72 ? -9.141 7.067 7.007 1.00 88.75 72 ASP A C 1
ATOM 562 O O . ASP A 1 72 ? -9.690 7.563 7.996 1.00 88.75 72 ASP A O 1
ATOM 566 N N . LEU A 1 73 ? -8.745 5.791 6.978 1.00 87.19 73 LEU A N 1
ATOM 567 C CA . LEU A 1 73 ? -8.965 4.850 8.079 1.00 87.19 73 LEU A CA 1
ATOM 568 C C . LEU A 1 73 ? -8.277 5.301 9.374 1.00 87.19 73 LEU A C 1
ATOM 570 O O . LEU A 1 73 ? -8.895 5.333 10.438 1.00 87.19 73 LEU A O 1
ATOM 574 N N . SER A 1 74 ? -6.998 5.669 9.293 1.00 84.88 74 SER A N 1
ATOM 575 C CA . SER A 1 74 ? -6.169 5.978 10.464 1.00 84.88 74 SER A CA 1
ATOM 576 C C . SER A 1 74 ? -6.499 7.323 11.115 1.00 84.88 74 SER A C 1
ATOM 578 O O . SER A 1 74 ? -6.333 7.461 12.329 1.00 84.88 74 SER A O 1
ATOM 580 N N . ASN A 1 75 ? -7.019 8.286 10.347 1.00 82.69 75 ASN A N 1
ATOM 581 C CA . ASN A 1 75 ? -7.455 9.586 10.862 1.00 82.69 75 ASN A CA 1
ATOM 582 C C . ASN A 1 75 ? -8.915 9.594 11.343 1.00 82.69 75 ASN A C 1
ATOM 584 O O . ASN A 1 75 ? -9.394 10.616 11.837 1.00 82.69 75 ASN A O 1
ATOM 588 N 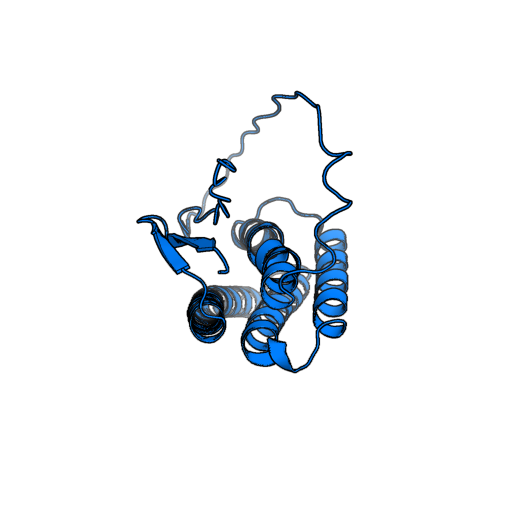N . GLY A 1 76 ? -9.624 8.464 11.239 1.00 73.19 76 GLY A N 1
ATOM 589 C CA . GLY A 1 76 ? -11.028 8.367 11.632 1.00 73.19 76 GLY A CA 1
ATOM 590 C C . GLY A 1 76 ? -11.960 9.158 10.714 1.00 73.19 76 GLY A C 1
ATOM 591 O O . GLY A 1 76 ? -13.027 9.596 11.158 1.00 73.19 76 GLY A O 1
ATOM 592 N N . ASN A 1 77 ? -11.565 9.353 9.452 1.00 79.19 77 ASN A N 1
ATOM 593 C CA . ASN A 1 77 ? -12.465 9.880 8.439 1.00 79.19 77 ASN A CA 1
ATOM 594 C C . ASN A 1 77 ? -13.604 8.876 8.218 1.00 79.19 77 ASN A C 1
ATOM 596 O O . ASN A 1 77 ? -13.444 7.663 8.362 1.00 79.19 77 ASN A O 1
ATOM 600 N N . LEU A 1 78 ? -14.787 9.396 7.893 1.00 77.62 78 LEU A N 1
ATOM 601 C CA . LEU A 1 78 ? -15.953 8.569 7.601 1.00 77.62 78 LEU A CA 1
ATOM 602 C C . LEU A 1 78 ? -15.724 7.852 6.268 1.00 77.62 78 LEU A C 1
ATOM 604 O O . LEU A 1 78 ? -15.858 8.457 5.208 1.00 77.62 78 LEU A O 1
ATOM 608 N N . ILE A 1 79 ? -15.385 6.569 6.348 1.00 83.75 79 ILE A N 1
ATOM 609 C CA . ILE A 1 79 ? -15.220 5.672 5.208 1.00 83.75 79 ILE A CA 1
ATOM 610 C C . ILE A 1 79 ? -16.198 4.505 5.331 1.00 83.75 79 ILE A C 1
ATOM 612 O O . ILE A 1 79 ? -16.458 3.999 6.427 1.00 83.75 79 ILE A O 1
ATOM 616 N N . ASP A 1 80 ? -16.760 4.083 4.201 1.00 89.81 80 ASP A N 1
ATOM 617 C CA . ASP A 1 80 ? -17.526 2.846 4.136 1.00 89.81 80 ASP A CA 1
ATOM 618 C C . ASP A 1 80 ? -16.555 1.660 4.235 1.00 89.81 80 ASP A C 1
ATOM 620 O O . ASP A 1 80 ? -15.801 1.358 3.310 1.00 89.81 80 ASP A O 1
ATOM 624 N N . LEU A 1 81 ? -16.560 0.983 5.387 1.00 89.94 81 LEU A N 1
ATOM 625 C CA . LEU A 1 81 ? -15.679 -0.157 5.641 1.00 89.94 81 LEU A CA 1
ATOM 626 C C . LEU A 1 81 ? -15.954 -1.339 4.703 1.00 89.94 81 LEU A C 1
ATOM 628 O O . LEU A 1 81 ? -15.049 -2.128 4.446 1.00 89.94 81 LEU A O 1
ATOM 632 N N . GLN A 1 82 ? -17.175 -1.478 4.183 1.00 91.00 82 GLN A N 1
ATOM 633 C CA . GLN A 1 82 ? -17.507 -2.529 3.225 1.00 91.00 82 GLN A CA 1
ATOM 634 C C . GLN A 1 82 ? -16.942 -2.206 1.836 1.00 91.00 82 GLN A C 1
ATOM 636 O O . GLN A 1 82 ? -16.466 -3.105 1.139 1.00 91.00 82 GLN A O 1
ATOM 641 N N . GLU A 1 83 ? -16.952 -0.930 1.448 1.00 92.62 83 GLU A N 1
ATOM 642 C CA . GLU A 1 83 ? -16.299 -0.450 0.227 1.00 92.62 83 GLU A CA 1
ATOM 643 C C . GLU A 1 83 ? -14.773 -0.568 0.323 1.00 92.62 83 GLU A C 1
ATOM 645 O O . GLU A 1 83 ? -14.147 -1.131 -0.576 1.00 92.62 83 GLU A O 1
ATOM 650 N N . ALA A 1 84 ? -14.178 -0.159 1.448 1.00 93.31 84 ALA A N 1
ATOM 651 C CA . ALA A 1 84 ? -12.747 -0.327 1.697 1.00 93.31 84 ALA A CA 1
ATOM 652 C C . ALA A 1 84 ? -12.331 -1.808 1.624 1.00 93.31 84 ALA A C 1
ATOM 654 O O . ALA A 1 84 ? -11.348 -2.151 0.968 1.00 93.31 84 ALA A O 1
ATOM 655 N N . GLN A 1 85 ? -13.129 -2.711 2.209 1.00 94.62 85 GLN A N 1
ATOM 656 C CA . GLN A 1 85 ? -12.892 -4.154 2.121 1.00 94.62 85 GLN A CA 1
ATOM 657 C C . GLN A 1 85 ? -12.945 -4.669 0.677 1.00 94.62 85 GLN A C 1
ATOM 659 O O . GLN A 1 85 ? -12.185 -5.560 0.296 1.00 94.62 85 GL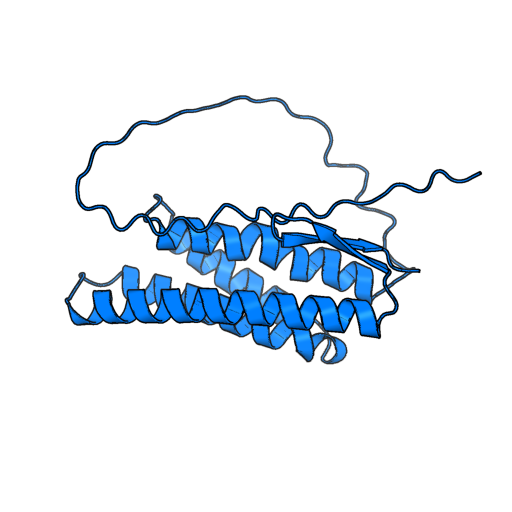N A O 1
ATOM 664 N N . LYS A 1 86 ? -13.847 -4.126 -0.146 1.00 95.69 86 LYS A N 1
ATOM 665 C CA . LYS A 1 86 ? -13.926 -4.479 -1.565 1.00 95.69 86 LYS A CA 1
ATOM 666 C C . LYS A 1 86 ? -12.668 -4.026 -2.313 1.00 95.69 86 LYS A C 1
ATOM 668 O O . LYS A 1 86 ? -12.126 -4.819 -3.080 1.00 95.69 86 LYS A O 1
ATOM 673 N N . HIS A 1 87 ? -12.180 -2.814 -2.055 1.00 96.25 87 HIS A N 1
ATOM 674 C CA . HIS A 1 87 ? -10.934 -2.320 -2.644 1.00 96.25 87 HIS A CA 1
ATOM 675 C C . HIS A 1 87 ? -9.723 -3.168 -2.250 1.00 96.25 87 HIS A C 1
ATOM 677 O O . HIS A 1 87 ? -8.936 -3.531 -3.119 1.00 96.25 87 HIS A O 1
ATOM 683 N N . VAL A 1 88 ? -9.632 -3.604 -0.988 1.00 97.56 88 VAL A N 1
ATOM 684 C CA . VAL A 1 88 ? -8.604 -4.562 -0.538 1.00 97.56 88 VAL A CA 1
ATOM 685 C C . VAL A 1 88 ? -8.573 -5.814 -1.423 1.00 97.56 88 VAL A C 1
ATOM 687 O O . VAL A 1 88 ? -7.507 -6.222 -1.883 1.00 97.56 88 VAL A O 1
ATOM 690 N N . GLN A 1 89 ? -9.736 -6.401 -1.729 1.00 97.06 89 GLN A N 1
ATOM 691 C CA . GLN A 1 89 ? -9.816 -7.570 -2.616 1.00 97.06 89 GLN A CA 1
ATOM 692 C C . GLN A 1 89 ? -9.404 -7.241 -4.058 1.00 97.06 89 GLN A C 1
ATOM 694 O O . GLN A 1 89 ? -8.731 -8.038 -4.711 1.00 97.06 89 GLN A O 1
ATOM 699 N N . GLU A 1 90 ? -9.789 -6.070 -4.567 1.00 96.94 90 GLU A N 1
ATOM 700 C CA . GLU A 1 90 ? -9.396 -5.605 -5.901 1.00 96.94 90 GLU A CA 1
ATOM 701 C C . GLU A 1 90 ? -7.874 -5.409 -6.011 1.00 96.94 90 GLU A C 1
ATOM 703 O O . GLU A 1 90 ? -7.286 -5.788 -7.028 1.00 96.94 90 GLU A O 1
ATOM 708 N N . TRP A 1 91 ? -7.220 -4.900 -4.963 1.00 97.50 91 TRP A N 1
ATOM 709 C CA . TRP A 1 91 ? -5.769 -4.714 -4.931 1.00 97.50 91 TRP A CA 1
ATOM 710 C C . TRP A 1 91 ? -5.004 -6.038 -4.857 1.00 97.50 91 TRP A C 1
ATOM 712 O O . TRP A 1 91 ? -4.029 -6.198 -5.591 1.00 97.50 91 TRP A O 1
ATOM 722 N N . TYR A 1 92 ? -5.461 -7.019 -4.070 1.00 97.12 92 TYR A N 1
ATOM 723 C CA . TYR A 1 92 ? -4.873 -8.368 -4.103 1.00 97.12 92 TYR A CA 1
ATOM 724 C C . TYR A 1 92 ? -4.957 -8.979 -5.508 1.00 97.12 92 TYR A C 1
ATOM 726 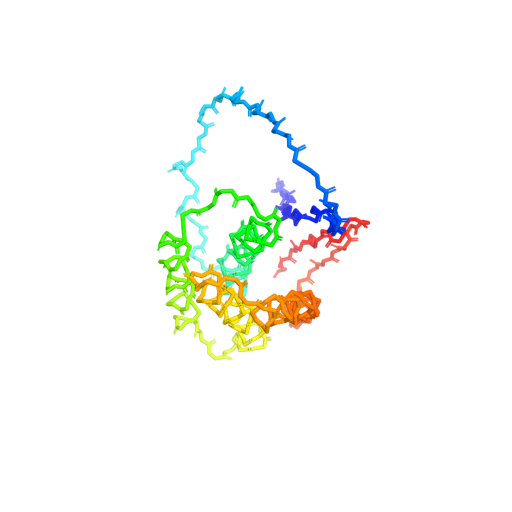O O . TYR A 1 92 ? -3.953 -9.420 -6.061 1.00 97.12 92 TYR A O 1
ATOM 734 N N . LEU A 1 93 ? -6.126 -8.894 -6.153 1.00 95.94 93 LEU A N 1
ATOM 735 C CA . LEU A 1 93 ? -6.305 -9.370 -7.530 1.00 95.94 93 LEU A CA 1
ATOM 736 C C . LEU A 1 93 ? -5.445 -8.614 -8.552 1.00 95.94 93 LEU A C 1
ATOM 738 O O . LEU A 1 93 ? -5.164 -9.147 -9.627 1.00 95.94 93 LEU A O 1
ATOM 742 N N . MET A 1 94 ? -5.093 -7.355 -8.285 1.00 94.75 94 MET A N 1
ATOM 743 C CA . MET A 1 94 ? -4.173 -6.589 -9.123 1.00 94.75 94 MET A CA 1
ATOM 744 C C . MET A 1 94 ? -2.745 -7.123 -8.994 1.00 94.75 94 MET A C 1
ATOM 746 O O . MET A 1 94 ? -2.089 -7.281 -10.026 1.00 94.75 94 MET A O 1
ATOM 750 N N . LEU A 1 95 ? -2.283 -7.408 -7.772 1.00 94.50 95 LEU A N 1
ATOM 751 C CA . LEU A 1 95 ? -0.949 -7.956 -7.511 1.00 94.50 95 LEU A CA 1
ATOM 752 C C . LEU A 1 95 ? -0.796 -9.383 -8.050 1.00 94.50 95 LEU A C 1
ATOM 754 O O . LEU A 1 95 ? 0.196 -9.665 -8.715 1.00 94.50 95 LEU A O 1
ATOM 758 N N . ASP A 1 96 ? -1.810 -10.237 -7.891 1.00 92.06 96 ASP A N 1
ATOM 759 C CA . ASP A 1 96 ? -1.809 -11.627 -8.387 1.00 92.06 96 ASP A CA 1
ATOM 760 C C . ASP A 1 96 ? -1.652 -11.741 -9.913 1.00 92.06 96 ASP A C 1
ATOM 762 O O . ASP A 1 96 ? -1.251 -12.778 -10.443 1.00 92.06 96 ASP A O 1
ATOM 766 N N . LYS A 1 97 ? -2.008 -10.683 -10.650 1.00 90.56 97 LYS A N 1
ATOM 767 C CA . LYS A 1 97 ? -1.876 -10.628 -12.115 1.00 90.56 97 LYS A CA 1
ATOM 768 C C . LYS A 1 97 ? -0.475 -10.237 -12.573 1.00 90.56 97 LYS A C 1
ATOM 770 O O . LYS A 1 97 ? -0.209 -10.290 -13.774 1.00 90.56 97 LYS A O 1
ATOM 775 N N . GLN A 1 98 ? 0.385 -9.801 -11.659 1.00 89.06 98 GLN A N 1
ATOM 776 C CA . GLN A 1 98 ? 1.744 -9.388 -11.977 1.00 89.06 98 GLN A CA 1
ATOM 777 C C . GLN A 1 98 ? 2.672 -10.603 -12.006 1.00 89.06 98 GLN A C 1
ATOM 779 O O . GLN A 1 98 ? 2.467 -11.583 -11.295 1.00 89.06 98 GLN A O 1
ATOM 784 N N . GLY A 1 99 ? 3.701 -10.548 -12.848 1.00 85.81 99 GLY A N 1
ATOM 785 C CA . GLY A 1 99 ? 4.727 -11.585 -12.889 1.00 85.81 99 GLY A CA 1
ATOM 786 C C . GLY A 1 99 ? 5.683 -11.521 -11.691 1.00 85.81 99 GLY A C 1
ATOM 787 O O . GLY A 1 99 ? 5.869 -10.462 -11.085 1.00 85.81 99 GLY A O 1
ATOM 788 N N . HIS A 1 100 ? 6.325 -12.654 -11.388 1.00 89.88 100 HIS A N 1
ATOM 789 C CA . HIS A 1 100 ? 7.303 -12.796 -10.298 1.00 89.88 100 HIS A CA 1
ATOM 790 C C . HIS A 1 100 ? 8.505 -11.848 -10.411 1.00 89.88 100 HIS A C 1
ATOM 792 O O . HIS A 1 100 ? 9.180 -11.553 -9.428 1.00 89.88 100 HIS A O 1
ATOM 798 N N . GLU A 1 101 ? 8.795 -11.348 -11.612 1.00 89.69 101 GLU A N 1
ATOM 799 C CA . GLU A 1 101 ? 9.821 -10.332 -11.842 1.00 89.69 101 GLU A CA 1
ATOM 800 C C . GLU A 1 101 ? 9.571 -9.020 -11.076 1.00 89.69 101 GLU A C 1
ATOM 802 O O . GLU A 1 101 ? 10.504 -8.237 -10.902 1.00 89.69 101 GLU A O 1
ATOM 807 N N . TYR A 1 102 ? 8.347 -8.797 -10.585 1.00 92.94 102 TYR A N 1
ATOM 808 C CA . TYR A 1 102 ? 7.964 -7.630 -9.792 1.00 92.94 102 TYR A CA 1
ATOM 809 C C . TYR A 1 102 ? 7.834 -7.921 -8.286 1.00 92.94 102 TYR A C 1
ATOM 811 O O . TYR A 1 102 ? 7.439 -7.036 -7.526 1.00 92.94 102 TYR A O 1
ATOM 819 N N . ASP A 1 103 ? 8.193 -9.125 -7.821 1.00 92.19 103 ASP A N 1
ATOM 820 C CA . ASP A 1 103 ? 8.024 -9.544 -6.419 1.00 92.19 103 ASP A CA 1
ATOM 821 C C . ASP A 1 103 ? 8.771 -8.647 -5.420 1.00 92.19 103 ASP A C 1
ATOM 823 O O . ASP A 1 103 ? 8.332 -8.496 -4.278 1.00 92.19 103 ASP A O 1
ATOM 827 N N . SER A 1 104 ? 9.865 -8.001 -5.844 1.00 91.44 104 SER A N 1
ATOM 828 C CA . SER A 1 104 ? 10.599 -7.046 -5.004 1.00 91.44 104 SER A CA 1
ATOM 829 C C . SER A 1 104 ? 9.731 -5.878 -4.536 1.00 91.44 104 SER A C 1
ATOM 831 O O . SER A 1 104 ? 9.908 -5.424 -3.409 1.00 91.44 104 SER A O 1
ATOM 833 N N . LEU A 1 105 ? 8.773 -5.434 -5.358 1.00 93.56 105 LEU A N 1
ATOM 834 C CA . LEU A 1 105 ? 7.848 -4.353 -5.023 1.00 93.56 105 LEU A CA 1
ATOM 835 C C . LEU A 1 105 ? 6.443 -4.867 -4.669 1.00 93.56 105 LEU A C 1
ATOM 837 O O . LEU A 1 105 ? 5.806 -4.308 -3.775 1.00 93.56 105 LEU A O 1
ATOM 841 N N . ASN A 1 106 ? 5.983 -5.967 -5.274 1.00 95.62 106 ASN A N 1
ATOM 842 C CA . ASN A 1 106 ? 4.682 -6.558 -4.945 1.00 95.62 106 ASN A CA 1
ATOM 843 C C . ASN A 1 106 ? 4.612 -7.029 -3.489 1.00 95.62 106 ASN A C 1
ATOM 845 O O . ASN A 1 106 ? 3.635 -6.721 -2.816 1.00 95.62 106 ASN A O 1
ATOM 849 N N . LEU A 1 107 ? 5.631 -7.732 -2.978 1.00 95.12 107 LEU A N 1
ATOM 850 C CA . LEU A 1 107 ? 5.575 -8.307 -1.627 1.00 95.12 107 LEU A CA 1
ATOM 851 C C . LEU A 1 107 ? 5.492 -7.234 -0.521 1.00 95.12 107 LEU A C 1
ATOM 853 O O . LEU A 1 107 ? 4.714 -7.407 0.422 1.00 95.12 107 LEU A O 1
ATOM 857 N N . PRO A 1 108 ? 6.253 -6.121 -0.574 1.00 95.94 108 PRO A N 1
ATOM 858 C CA . PRO A 1 108 ? 6.038 -5.000 0.338 1.00 95.94 108 PRO A CA 1
ATOM 859 C C . PRO A 1 108 ? 4.637 -4.382 0.230 1.00 95.94 108 PRO A C 1
ATOM 861 O O . PRO A 1 108 ? 4.018 -4.133 1.264 1.00 95.94 108 PRO A O 1
ATOM 864 N N . ILE A 1 109 ? 4.113 -4.176 -0.985 1.00 97.31 109 ILE A N 1
ATOM 865 C CA . ILE A 1 109 ? 2.769 -3.608 -1.197 1.00 97.31 109 ILE A CA 1
ATOM 866 C C . ILE A 1 109 ? 1.690 -4.546 -0.640 1.00 97.31 109 ILE A C 1
ATOM 868 O O . ILE A 1 109 ? 0.796 -4.100 0.075 1.00 97.31 109 ILE A O 1
ATOM 872 N N . GLU A 1 110 ? 1.801 -5.848 -0.889 1.00 97.38 110 GLU A N 1
ATOM 873 C CA . GLU A 1 110 ? 0.886 -6.872 -0.377 1.00 97.38 110 GLU A CA 1
ATOM 874 C C . GLU A 1 110 ? 0.814 -6.845 1.155 1.00 97.38 110 GLU A C 1
ATOM 876 O O . GLU A 1 110 ? -0.269 -6.870 1.739 1.00 97.38 110 GLU A O 1
ATOM 881 N N . LYS A 1 111 ? 1.961 -6.690 1.827 1.00 97.38 111 LYS A N 1
ATOM 882 C CA . LYS A 1 111 ? 1.994 -6.525 3.287 1.00 97.38 111 LYS A CA 1
ATOM 883 C C . LYS A 1 111 ? 1.234 -5.281 3.739 1.00 97.38 111 LYS A C 1
ATOM 885 O O . LYS A 1 111 ? 0.536 -5.349 4.747 1.00 97.38 111 LYS A O 1
ATOM 890 N N . GLN A 1 112 ? 1.333 -4.166 3.015 1.00 97.44 112 GLN A N 1
ATOM 891 C CA . GLN A 1 112 ? 0.574 -2.952 3.339 1.00 97.44 112 GLN A CA 1
ATOM 892 C C . GLN A 1 112 ? -0.933 -3.160 3.180 1.00 97.44 112 GLN A C 1
ATOM 894 O O . GLN A 1 112 ? -1.698 -2.763 4.057 1.00 97.44 112 GLN A O 1
ATOM 899 N N . ILE A 1 113 ? -1.354 -3.856 2.122 1.00 98.12 113 ILE A N 1
ATOM 900 C CA . ILE A 1 113 ? -2.757 -4.241 1.928 1.00 98.12 113 ILE A CA 1
ATOM 901 C C . ILE A 1 113 ? -3.231 -5.126 3.088 1.00 98.12 113 ILE A C 1
ATOM 903 O O . ILE A 1 113 ? -4.303 -4.883 3.638 1.00 98.12 113 ILE A O 1
ATOM 907 N N . SER A 1 114 ? -2.417 -6.091 3.530 1.00 98.06 114 SER A N 1
ATOM 908 C CA . SER A 1 114 ? -2.768 -6.965 4.659 1.00 98.06 114 SER A CA 1
ATOM 909 C C . SER A 1 114 ? -2.949 -6.212 5.979 1.00 98.06 114 SER A C 1
ATOM 911 O O . SER A 1 114 ? -3.808 -6.566 6.783 1.00 98.06 114 SER A O 1
ATOM 913 N N . ILE A 1 115 ? -2.190 -5.131 6.184 1.00 97.75 115 ILE A N 1
ATOM 914 C CA . ILE A 1 115 ? -2.337 -4.268 7.358 1.00 97.75 115 ILE A CA 1
ATOM 915 C C . ILE A 1 115 ? -3.657 -3.496 7.296 1.00 97.75 115 ILE A C 1
ATOM 917 O O . ILE A 1 115 ? -4.325 -3.376 8.320 1.00 97.75 115 ILE A O 1
ATOM 921 N N . ILE A 1 116 ? -4.053 -3.001 6.117 1.00 97.19 116 ILE A N 1
ATOM 922 C CA . ILE A 1 116 ? -5.356 -2.344 5.925 1.00 97.19 116 ILE A CA 1
ATOM 923 C C . ILE A 1 116 ? -6.497 -3.329 6.191 1.00 97.19 116 ILE A C 1
ATOM 925 O O . ILE A 1 116 ? -7.419 -3.003 6.933 1.00 97.19 116 ILE A O 1
ATOM 929 N N . ASP A 1 117 ? -6.419 -4.535 5.631 1.00 97.38 117 ASP A N 1
ATOM 930 C CA . ASP A 1 117 ? -7.415 -5.597 5.815 1.00 97.38 117 ASP A CA 1
ATOM 931 C C . ASP A 1 117 ? -7.611 -5.941 7.303 1.00 97.38 117 ASP A C 1
ATOM 933 O O . ASP A 1 117 ? -8.726 -5.969 7.841 1.00 97.38 117 ASP A O 1
ATOM 937 N N . GLU A 1 118 ? -6.498 -6.105 8.022 1.00 95.75 118 GLU A N 1
ATOM 938 C CA . GLU A 1 118 ? -6.538 -6.351 9.458 1.00 95.75 118 GLU A CA 1
ATOM 939 C C . GLU A 1 118 ? -7.074 -5.138 10.234 1.00 95.75 118 GLU A C 1
ATOM 941 O O . GLU A 1 118 ? -7.860 -5.300 11.170 1.00 95.75 118 GLU A O 1
ATOM 946 N N . TYR A 1 119 ? -6.699 -3.918 9.840 1.00 94.38 119 TYR A N 1
ATOM 947 C CA . TYR A 1 119 ? -7.195 -2.693 10.464 1.00 94.38 119 TYR A CA 1
ATOM 948 C C . TYR A 1 119 ? -8.716 -2.586 10.342 1.00 94.38 119 TYR A C 1
ATOM 950 O O . TYR A 1 119 ? -9.391 -2.330 11.342 1.00 94.38 119 TYR A O 1
ATOM 958 N N . ILE A 1 120 ? -9.263 -2.832 9.147 1.00 93.38 120 ILE A N 1
ATOM 959 C CA . ILE A 1 120 ? -10.709 -2.844 8.903 1.00 93.38 120 ILE A CA 1
ATOM 960 C C . ILE A 1 120 ? -11.375 -3.887 9.803 1.00 93.38 120 ILE A C 1
ATOM 962 O O . ILE A 1 120 ? -12.317 -3.549 10.522 1.00 93.38 120 ILE A O 1
ATOM 966 N N . THR A 1 121 ? -10.849 -5.113 9.842 1.00 92.31 121 THR A N 1
ATOM 967 C CA . THR A 1 121 ? -11.393 -6.200 10.673 1.00 92.31 121 THR A CA 1
ATOM 968 C C . THR A 1 121 ? -11.443 -5.815 12.153 1.00 92.31 121 THR A C 1
ATOM 970 O O . THR A 1 121 ? -12.485 -5.928 12.796 1.00 92.31 121 THR A O 1
ATOM 973 N N . VAL A 1 122 ? -10.341 -5.287 12.691 1.00 90.38 122 VAL A N 1
ATOM 974 C CA . VAL A 1 122 ? -10.252 -4.857 14.094 1.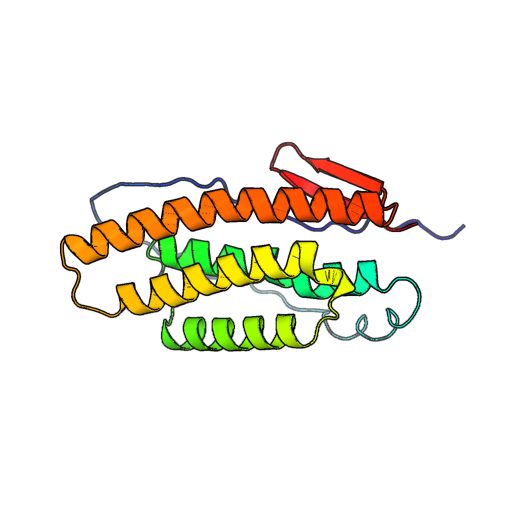00 90.38 122 VAL A CA 1
ATOM 975 C C . VAL A 1 122 ? -11.174 -3.667 14.389 1.00 90.38 122 VAL A C 1
ATOM 977 O O . VAL A 1 122 ? -11.701 -3.553 15.496 1.00 90.38 122 VAL A O 1
ATOM 980 N N . SER A 1 123 ? -11.380 -2.774 13.418 1.00 85.75 123 SER A N 1
ATOM 981 C CA . SER A 1 123 ? -12.204 -1.567 13.577 1.00 85.75 123 SER A CA 1
ATOM 982 C C . SER A 1 123 ? -13.713 -1.838 13.665 1.00 85.75 123 SER A C 1
ATOM 984 O O . SER A 1 123 ? -14.444 -1.009 14.203 1.00 85.75 123 SER A O 1
ATOM 986 N N . GLN A 1 124 ? -14.180 -2.986 13.160 1.00 82.81 124 GLN A N 1
ATOM 987 C CA . GLN A 1 124 ? -15.598 -3.370 13.149 1.00 82.81 124 GLN A CA 1
ATOM 988 C C . GLN A 1 124 ? -16.078 -3.990 14.472 1.00 82.81 124 GLN A C 1
ATOM 990 O O . GLN A 1 124 ? -17.282 -4.137 14.685 1.00 82.81 124 GLN A O 1
ATOM 995 N N . GLU A 1 125 ? -15.159 -4.363 15.362 1.00 74.88 125 GLU A N 1
ATOM 996 C CA . GLU A 1 125 ? -15.474 -4.922 16.676 1.00 74.88 125 GLU A CA 1
ATOM 997 C C . GLU A 1 125 ? -15.695 -3.823 17.733 1.00 74.88 125 GLU A C 1
ATOM 999 O O . GLU A 1 125 ? -15.194 -2.702 17.619 1.00 74.88 125 GLU A O 1
ATOM 1004 N N . ASP A 1 126 ? -16.403 -4.147 18.823 1.00 72.62 126 ASP A N 1
ATOM 1005 C CA . ASP A 1 126 ? -16.519 -3.240 19.970 1.00 72.62 126 ASP A CA 1
ATOM 1006 C C . ASP A 1 126 ? -15.124 -2.873 20.509 1.00 72.62 126 ASP A C 1
ATOM 1008 O O . ASP A 1 126 ? -14.312 -3.734 20.865 1.00 72.62 126 ASP A O 1
ATOM 1012 N N . VAL A 1 127 ? -14.847 -1.567 20.602 1.00 72.38 127 VAL A N 1
ATOM 1013 C CA . VAL A 1 127 ? -13.503 -1.028 20.862 1.00 72.38 127 VAL A CA 1
ATOM 1014 C C . VAL A 1 127 ? -13.035 -1.316 22.297 1.00 72.38 127 VAL A C 1
ATOM 1016 O O . VAL A 1 127 ? -13.137 -0.487 23.212 1.00 72.38 127 VAL A O 1
ATOM 1019 N N . SER A 1 128 ? -12.458 -2.500 22.495 1.00 85.12 128 SER A N 1
ATOM 1020 C CA . SER A 1 128 ? -11.780 -2.891 23.730 1.00 85.12 128 SER A CA 1
ATOM 1021 C C . SER A 1 128 ? -10.403 -2.220 23.859 1.00 85.12 128 SER A C 1
ATOM 1023 O O . SER A 1 128 ? -9.847 -1.656 22.912 1.00 85.12 128 SER A O 1
ATOM 1025 N N . ALA A 1 129 ? -9.817 -2.262 25.060 1.00 84.62 129 ALA A N 1
ATOM 1026 C CA . ALA A 1 129 ? -8.466 -1.744 25.278 1.00 84.62 129 ALA A CA 1
ATOM 1027 C C . ALA A 1 129 ? -7.403 -2.498 24.455 1.00 84.62 129 ALA A C 1
ATOM 1029 O O . ALA A 1 129 ? -6.451 -1.867 23.994 1.00 84.62 129 ALA A O 1
ATOM 1030 N N . GLU A 1 130 ? -7.586 -3.805 24.239 1.00 86.56 130 GLU A N 1
ATOM 1031 C CA . GLU A 1 130 ? -6.665 -4.611 23.434 1.00 86.56 130 GLU A CA 1
ATOM 1032 C C . GLU A 1 130 ? -6.790 -4.273 21.947 1.00 86.56 130 GLU A C 1
ATOM 1034 O O . GLU A 1 130 ? -5.770 -4.097 21.285 1.00 86.56 130 GLU A O 1
ATOM 1039 N N . GLN A 1 131 ? -8.007 -4.033 21.442 1.00 85.31 131 GLN A N 1
ATOM 1040 C CA . GLN A 1 131 ? -8.177 -3.623 20.044 1.00 85.31 131 GLN A CA 1
ATOM 1041 C C . GLN A 1 131 ? -7.556 -2.257 19.762 1.00 85.31 131 GLN A C 1
ATOM 1043 O O . GLN A 1 131 ? -6.826 -2.093 18.788 1.00 85.31 131 GLN A O 1
ATOM 1048 N N . ARG A 1 132 ? -7.699 -1.286 20.674 1.00 87.62 132 ARG A N 1
ATOM 1049 C CA . ARG A 1 132 ? -6.988 0.002 20.541 1.00 87.62 132 ARG A CA 1
ATOM 1050 C C . ARG A 1 132 ? -5.474 -0.159 20.485 1.00 87.62 132 ARG A C 1
ATOM 1052 O O . ARG A 1 132 ? -4.804 0.604 19.795 1.00 87.62 132 ARG A O 1
ATOM 1059 N N . LYS A 1 133 ? -4.920 -1.109 21.238 1.00 90.44 133 LYS A N 1
ATOM 1060 C CA . LYS A 1 133 ? -3.488 -1.410 21.200 1.00 90.44 133 LYS A CA 1
ATOM 1061 C C . LYS A 1 133 ? -3.109 -2.060 19.870 1.00 90.44 133 LYS A C 1
ATOM 1063 O O . LYS A 1 133 ? -2.090 -1.673 19.304 1.00 90.44 133 LYS A O 1
ATOM 1068 N N . ARG A 1 134 ? -3.929 -2.981 19.352 1.00 92.19 134 ARG A N 1
ATOM 1069 C CA . ARG A 1 134 ? -3.705 -3.611 18.046 1.00 92.19 134 ARG A CA 1
ATOM 1070 C C . ARG A 1 134 ? -3.720 -2.589 16.911 1.00 92.19 134 ARG A C 1
ATOM 1072 O O . ARG A 1 134 ? -2.760 -2.556 16.153 1.00 92.19 134 ARG A O 1
ATOM 1079 N N . LEU A 1 135 ? -4.707 -1.692 16.872 1.00 90.94 135 LEU A N 1
ATOM 1080 C CA . LEU A 1 135 ? -4.779 -0.612 15.877 1.00 90.94 135 LEU A CA 1
ATOM 1081 C C . LEU A 1 135 ? -3.519 0.266 15.883 1.00 90.94 135 LEU A C 1
ATOM 1083 O O . LEU A 1 135 ? -2.983 0.568 14.825 1.00 90.94 135 LEU A O 1
ATOM 1087 N N . ARG A 1 136 ? -2.981 0.615 17.062 1.00 90.00 136 ARG A N 1
ATOM 1088 C CA . ARG A 1 136 ? -1.717 1.375 17.154 1.00 90.00 136 ARG A CA 1
ATOM 1089 C C . ARG A 1 136 ? -0.520 0.612 16.590 1.00 90.00 136 ARG A C 1
ATOM 1091 O O . ARG A 1 136 ? 0.346 1.225 15.975 1.00 90.00 136 ARG A O 1
ATOM 1098 N N . ILE A 1 137 ? -0.452 -0.699 16.828 1.00 92.19 137 ILE A N 1
ATOM 1099 C CA . ILE A 1 137 ? 0.610 -1.550 16.275 1.00 92.19 137 ILE A CA 1
ATOM 1100 C C . ILE A 1 137 ? 0.507 -1.570 14.750 1.00 92.19 137 ILE A C 1
ATOM 1102 O O . ILE A 1 137 ? 1.509 -1.325 14.087 1.00 92.19 137 ILE A O 1
ATOM 1106 N N . LEU A 1 138 ? -0.697 -1.786 14.214 1.00 93.06 138 LEU A N 1
ATOM 1107 C CA . LEU A 1 138 ? -0.955 -1.758 12.773 1.00 93.06 138 LEU A CA 1
ATOM 1108 C C . LEU A 1 138 ? -0.553 -0.411 12.164 1.00 93.06 138 LEU A C 1
ATOM 1110 O O . LEU A 1 138 ? 0.082 -0.384 11.116 1.00 93.06 138 LEU A O 1
ATOM 1114 N N . SER A 1 139 ? -0.812 0.700 12.860 1.00 91.94 139 SER A N 1
ATOM 1115 C CA . SER A 1 139 ? -0.366 2.014 12.396 1.00 91.94 139 SER A CA 1
ATOM 1116 C C . SER A 1 139 ? 1.150 2.169 12.320 1.00 91.94 139 SER A C 1
ATOM 1118 O O . SER A 1 139 ? 1.641 2.714 11.338 1.00 91.94 139 SER A O 1
ATOM 1120 N N . SER A 1 140 ? 1.900 1.664 13.304 1.00 90.62 140 SER A N 1
ATOM 1121 C CA . SER A 1 140 ? 3.372 1.654 13.234 1.00 90.62 140 SER A CA 1
ATOM 1122 C C . SER A 1 140 ? 3.865 0.794 12.070 1.00 90.62 140 SER A C 1
ATOM 1124 O O . SER A 1 140 ? 4.734 1.211 11.312 1.00 90.62 140 SER A O 1
ATOM 1126 N N . GLN A 1 141 ? 3.268 -0.389 11.895 1.00 93.62 141 GLN A N 1
ATOM 1127 C CA . GLN A 1 141 ? 3.640 -1.334 10.841 1.00 93.62 141 GLN A CA 1
ATOM 1128 C C . GLN A 1 141 ? 3.361 -0.793 9.437 1.00 93.62 141 GLN A C 1
ATOM 1130 O O . GLN A 1 141 ? 4.125 -1.077 8.514 1.00 93.62 141 GLN A O 1
ATOM 1135 N N . PHE A 1 142 ? 2.285 -0.020 9.266 1.00 94.44 142 PHE A N 1
ATOM 1136 C CA . PHE A 1 142 ? 2.002 0.630 7.992 1.00 94.44 142 PHE A CA 1
ATOM 1137 C C . PHE A 1 142 ? 3.069 1.682 7.669 1.00 94.44 142 PHE A C 1
ATOM 1139 O O . PHE A 1 142 ? 3.636 1.671 6.585 1.00 94.44 142 PHE A O 1
ATOM 1146 N N . VAL A 1 143 ? 3.417 2.550 8.625 1.00 90.12 143 VAL A N 1
ATOM 1147 C CA . VAL A 1 143 ? 4.445 3.586 8.410 1.00 90.12 143 VAL A CA 1
ATOM 1148 C C . VAL A 1 143 ? 5.797 2.962 8.046 1.00 90.12 143 VAL A C 1
ATOM 1150 O O . VAL A 1 143 ? 6.376 3.315 7.022 1.00 90.12 143 VAL A O 1
ATOM 1153 N N . GLU A 1 144 ? 6.263 1.985 8.826 1.00 88.56 144 GLU A N 1
ATOM 1154 C CA . GLU A 1 144 ? 7.527 1.279 8.558 1.00 88.56 144 GLU A CA 1
ATOM 1155 C C . GLU A 1 144 ? 7.512 0.569 7.195 1.00 88.56 144 GLU A C 1
ATOM 1157 O O . GLU A 1 144 ? 8.496 0.563 6.454 1.00 88.56 144 GLU A O 1
ATOM 1162 N N . GLY A 1 145 ? 6.384 -0.041 6.831 1.00 90.81 145 GLY A N 1
ATOM 1163 C CA . GLY A 1 145 ? 6.276 -0.714 5.547 1.00 90.81 145 GLY A CA 1
ATOM 1164 C C . GLY A 1 145 ? 6.122 0.241 4.360 1.00 90.81 145 GLY A C 1
ATOM 1165 O O . GLY A 1 145 ? 6.583 -0.099 3.275 1.00 90.81 145 GLY A O 1
ATOM 1166 N N . HIS A 1 146 ? 5.566 1.441 4.545 1.00 91.81 146 HIS A N 1
ATOM 1167 C CA . HIS A 1 146 ? 5.542 2.486 3.517 1.00 91.81 146 HIS A CA 1
ATOM 1168 C C . HIS A 1 146 ? 6.951 2.979 3.163 1.00 91.81 146 HIS A C 1
ATOM 1170 O O . HIS A 1 146 ? 7.277 3.153 1.983 1.00 91.81 146 HIS A O 1
ATOM 1176 N N . GLU A 1 147 ? 7.817 3.124 4.168 1.00 88.38 147 GLU A N 1
ATOM 1177 C CA . GLU A 1 147 ? 9.242 3.392 3.950 1.00 88.38 147 GLU A CA 1
ATOM 1178 C C . GLU A 1 147 ? 9.883 2.255 3.140 1.00 88.38 147 GLU A C 1
ATOM 1180 O O . GLU A 1 147 ? 10.519 2.508 2.117 1.00 88.38 147 GLU A O 1
ATOM 1185 N N . SER A 1 148 ? 9.619 0.995 3.507 1.00 91.00 148 SER A N 1
ATOM 1186 C CA . SER A 1 148 ? 10.128 -0.174 2.775 1.00 91.00 148 SER A CA 1
ATOM 1187 C C . SER A 1 148 ? 9.645 -0.245 1.318 1.00 91.00 148 SER A C 1
ATOM 1189 O O . SER A 1 148 ? 10.438 -0.572 0.433 1.00 91.00 148 SER A O 1
ATOM 1191 N N . VAL A 1 149 ? 8.377 0.077 1.035 1.00 92.62 149 VAL A N 1
ATOM 1192 C CA . VAL A 1 149 ? 7.853 0.146 -0.344 1.00 92.62 149 VAL A CA 1
ATOM 1193 C C . VAL A 1 149 ? 8.579 1.232 -1.141 1.00 92.62 149 VAL A C 1
ATOM 1195 O O . VAL A 1 149 ? 8.938 1.019 -2.299 1.00 92.62 149 VAL A O 1
ATOM 1198 N N . SER A 1 150 ? 8.831 2.385 -0.521 1.00 89.31 150 SER A N 1
ATOM 1199 C CA . SER A 1 150 ? 9.550 3.492 -1.156 1.00 89.31 150 SER A CA 1
ATOM 1200 C C . SER A 1 150 ? 10.999 3.116 -1.482 1.00 89.31 150 SER A C 1
ATOM 1202 O O . SER A 1 150 ? 11.478 3.393 -2.582 1.00 89.31 150 SER A O 1
ATOM 1204 N N . GLU A 1 151 ? 11.692 2.425 -0.574 1.00 90.12 151 GLU A N 1
ATOM 1205 C CA . GLU A 1 151 ? 13.051 1.921 -0.805 1.00 90.12 151 GLU A CA 1
ATOM 1206 C C . GLU A 1 151 ? 13.116 0.918 -1.967 1.00 90.12 151 GLU A C 1
ATOM 1208 O O . GLU A 1 151 ? 13.972 1.044 -2.853 1.00 90.12 151 GLU A O 1
ATOM 1213 N N . GLU A 1 152 ? 12.197 -0.051 -2.006 1.00 92.94 152 GLU A N 1
ATOM 1214 C CA . GLU A 1 152 ? 12.147 -1.041 -3.086 1.00 92.94 152 GLU A CA 1
ATOM 1215 C C . GLU A 1 152 ? 11.750 -0.410 -4.426 1.00 92.94 152 GLU A C 1
ATOM 1217 O O . GLU A 1 152 ? 12.292 -0.806 -5.460 1.00 92.94 152 GLU A O 1
ATOM 1222 N N . LEU A 1 153 ? 10.916 0.640 -4.441 1.00 92.94 153 LEU A N 1
ATOM 1223 C CA . LEU A 1 153 ? 10.651 1.395 -5.668 1.00 92.94 153 LEU A CA 1
ATOM 1224 C C . LEU A 1 153 ? 11.938 2.031 -6.211 1.00 92.94 153 LEU A C 1
ATOM 1226 O O . LEU A 1 153 ? 12.232 1.920 -7.403 1.00 92.94 153 LEU A O 1
ATOM 1230 N N . LEU A 1 154 ? 12.713 2.712 -5.363 1.00 90.62 154 LEU A N 1
ATOM 1231 C CA . LEU A 1 154 ? 13.949 3.373 -5.798 1.00 90.62 154 LEU A CA 1
ATOM 1232 C C . LEU A 1 154 ? 14.960 2.361 -6.345 1.00 90.62 154 LEU A C 1
ATOM 1234 O O . LEU A 1 154 ? 15.627 2.612 -7.355 1.00 90.62 154 LEU A O 1
ATOM 1238 N N . LYS A 1 155 ? 15.051 1.194 -5.704 1.00 91.75 155 LYS A N 1
ATOM 1239 C CA . LYS A 1 155 ? 15.870 0.081 -6.180 1.00 91.75 155 LYS A CA 1
ATOM 1240 C C . LYS A 1 155 ? 15.371 -0.448 -7.525 1.00 91.75 155 LYS A C 1
ATOM 1242 O O . LYS A 1 155 ? 16.178 -0.561 -8.447 1.00 91.75 155 LYS A O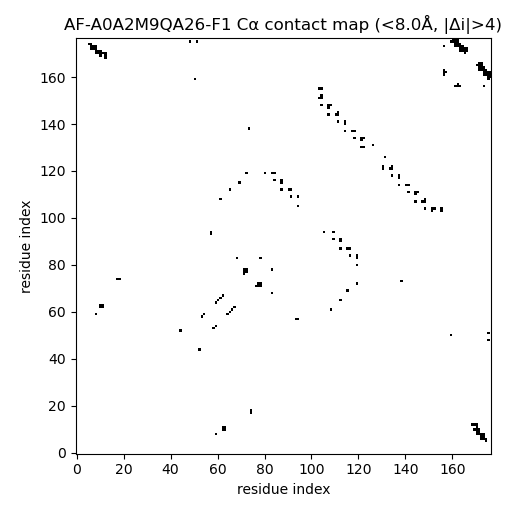 1
ATOM 1247 N N . PHE A 1 156 ? 14.066 -0.659 -7.676 1.00 90.12 156 PHE A N 1
ATOM 1248 C CA . PHE A 1 156 ? 13.448 -1.086 -8.930 1.00 90.12 156 PHE A CA 1
ATOM 1249 C C . PHE A 1 156 ? 13.721 -0.097 -10.076 1.00 90.12 156 PHE A C 1
ATOM 1251 O O . PHE A 1 156 ? 14.139 -0.500 -11.164 1.00 90.12 156 PHE A O 1
ATOM 1258 N N . LEU A 1 157 ? 13.559 1.208 -9.836 1.00 87.81 157 LEU A N 1
ATOM 1259 C CA . LEU A 1 157 ? 13.862 2.261 -10.813 1.00 87.81 157 LEU A CA 1
ATOM 1260 C C . LEU A 1 157 ? 15.332 2.215 -11.248 1.00 87.81 157 LEU A C 1
A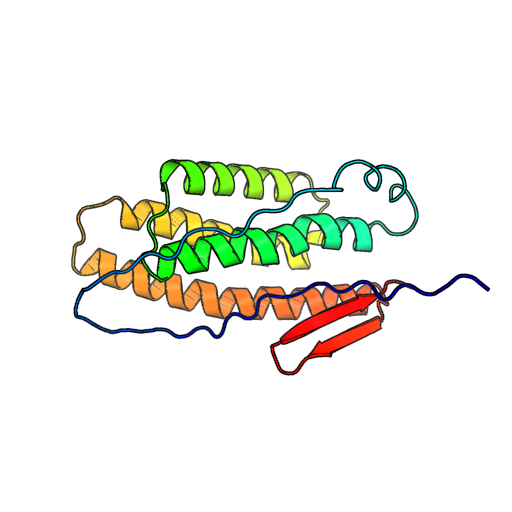TOM 1262 O O . LEU A 1 157 ? 15.637 2.277 -12.442 1.00 87.81 157 LEU A O 1
ATOM 1266 N N . LYS A 1 158 ? 16.249 2.050 -10.291 1.00 89.94 158 LYS A N 1
ATOM 1267 C CA . LYS A 1 158 ? 17.687 1.945 -10.558 1.00 89.94 158 LYS A CA 1
ATOM 1268 C C . LYS A 1 158 ? 18.041 0.695 -11.368 1.00 89.94 158 LYS A C 1
ATOM 1270 O O . LYS A 1 158 ? 18.820 0.792 -12.317 1.00 89.94 158 LYS A O 1
ATOM 1275 N N . GLU A 1 159 ? 17.487 -0.462 -11.015 1.00 90.50 159 GLU A N 1
ATOM 1276 C CA . GLU A 1 159 ? 17.704 -1.737 -11.718 1.00 90.50 159 GLU A CA 1
ATOM 1277 C C . GLU A 1 159 ? 17.220 -1.673 -13.171 1.00 90.50 159 GLU A C 1
ATOM 1279 O O . GLU A 1 159 ? 17.894 -2.163 -14.080 1.00 90.50 159 GLU A O 1
ATOM 1284 N N . ASN A 1 160 ? 16.117 -0.962 -13.407 1.00 86.12 160 ASN A N 1
ATOM 1285 C CA . ASN A 1 160 ? 15.551 -0.738 -14.734 1.00 86.12 160 ASN A CA 1
ATOM 1286 C C . ASN A 1 160 ? 16.116 0.501 -15.453 1.00 86.12 160 ASN A C 1
ATOM 1288 O O . ASN A 1 160 ? 15.577 0.923 -16.475 1.00 86.12 160 ASN A O 1
ATOM 1292 N N . LYS A 1 161 ? 17.226 1.071 -14.956 1.00 86.69 161 LYS A N 1
ATOM 1293 C CA . LYS A 1 161 ? 17.941 2.211 -15.560 1.00 86.69 161 LYS A CA 1
ATOM 1294 C C . LYS A 1 161 ? 17.059 3.445 -15.795 1.00 86.69 161 LYS A C 1
ATOM 1296 O O . LYS A 1 161 ? 17.326 4.228 -16.708 1.00 86.69 161 LYS A O 1
ATOM 1301 N N . ALA A 1 162 ? 16.031 3.634 -14.974 1.00 81.56 162 ALA A N 1
ATOM 1302 C CA . ALA A 1 162 ? 15.251 4.858 -14.976 1.00 81.56 162 ALA A CA 1
ATOM 1303 C C . ALA A 1 162 ? 16.066 5.997 -14.345 1.00 81.56 162 ALA A C 1
ATOM 1305 O O . ALA A 1 162 ? 16.770 5.812 -13.350 1.00 81.56 162 ALA A O 1
ATOM 1306 N N . ASN A 1 163 ? 15.947 7.198 -14.906 1.00 78.12 163 ASN A N 1
ATOM 1307 C CA . ASN A 1 163 ? 16.381 8.410 -14.220 1.00 78.12 163 ASN A CA 1
ATOM 1308 C C . ASN A 1 163 ? 15.315 8.784 -13.195 1.00 78.12 163 ASN A C 1
ATOM 1310 O O . ASN A 1 163 ? 14.133 8.777 -13.534 1.00 78.12 163 ASN A O 1
ATOM 1314 N N . TYR A 1 164 ? 15.712 9.148 -11.977 1.00 82.44 164 TYR A N 1
ATOM 1315 C CA . TYR A 1 164 ? 14.770 9.594 -10.956 1.00 82.44 164 TYR A CA 1
ATOM 1316 C C . TYR A 1 164 ? 15.344 10.705 -10.073 1.00 82.44 164 TYR A C 1
ATOM 1318 O O . TYR A 1 164 ? 16.561 10.856 -9.945 1.00 82.44 164 TYR A O 1
ATOM 1326 N N . SER A 1 165 ? 14.452 11.484 -9.466 1.00 79.06 165 SER A N 1
ATOM 1327 C CA . SER A 1 165 ? 14.764 12.520 -8.481 1.00 79.06 165 SER A CA 1
ATOM 1328 C C . SER A 1 165 ? 13.706 12.534 -7.384 1.00 79.06 165 SER A C 1
ATOM 1330 O O . SER A 1 165 ? 12.532 12.306 -7.671 1.00 79.06 165 SER A O 1
ATOM 1332 N N . ILE A 1 166 ? 14.124 12.846 -6.159 1.00 81.50 166 ILE A N 1
ATOM 1333 C CA . ILE A 1 166 ? 13.254 12.921 -4.982 1.00 81.50 166 ILE A CA 1
ATOM 1334 C C . ILE A 1 166 ? 13.126 14.395 -4.586 1.00 81.50 166 ILE A C 1
ATOM 1336 O O . ILE A 1 166 ? 14.144 15.077 -4.450 1.00 81.50 166 ILE A O 1
ATOM 1340 N N . GLU A 1 167 ? 11.899 14.894 -4.468 1.00 77.81 167 GLU A N 1
ATOM 1341 C CA . GLU A 1 167 ? 11.604 16.251 -3.994 1.00 77.81 167 GLU A CA 1
ATOM 1342 C C . GLU A 1 167 ? 11.687 16.335 -2.457 1.00 77.81 167 GLU A C 1
ATOM 1344 O O . GLU A 1 167 ? 11.761 15.318 -1.769 1.00 77.81 167 GLU A O 1
ATOM 1349 N N . GLU A 1 168 ? 11.697 17.550 -1.897 1.00 73.62 168 GLU A N 1
ATOM 1350 C CA . GLU A 1 168 ? 11.793 17.760 -0.437 1.00 73.62 168 GLU A CA 1
ATOM 1351 C C . GLU A 1 168 ? 10.613 17.161 0.333 1.00 73.62 168 GLU A C 1
ATOM 1353 O O . GLU A 1 168 ? 10.755 16.781 1.494 1.00 73.62 168 GLU A O 1
ATOM 1358 N N . ASP A 1 169 ? 9.458 17.063 -0.320 1.00 70.56 169 ASP A N 1
ATOM 1359 C CA . ASP A 1 169 ? 8.262 16.446 0.232 1.00 70.56 169 ASP A CA 1
ATOM 1360 C C . ASP A 1 169 ? 8.288 14.910 0.116 1.00 70.56 169 ASP A C 1
ATOM 1362 O O . ASP A 1 169 ? 7.396 14.252 0.629 1.00 70.56 169 ASP A O 1
ATOM 1366 N N . GLY A 1 170 ? 9.306 14.311 -0.506 1.00 68.69 170 GLY A N 1
ATOM 1367 C CA . GLY A 1 170 ? 9.391 12.867 -0.731 1.00 68.69 170 GLY A CA 1
ATOM 1368 C C . GLY A 1 170 ? 8.822 12.404 -2.073 1.00 68.69 170 GLY A C 1
ATOM 1369 O O . GLY A 1 170 ? 8.893 11.213 -2.371 1.00 68.69 170 GLY A O 1
ATOM 1370 N N . THR A 1 171 ? 8.323 13.311 -2.920 1.00 74.94 171 THR A N 1
ATOM 1371 C CA . THR A 1 171 ? 7.828 12.978 -4.260 1.00 74.94 171 THR A CA 1
ATOM 1372 C C . THR A 1 171 ? 8.922 12.403 -5.152 1.00 74.94 171 THR A C 1
ATOM 1374 O O . THR A 1 171 ? 9.955 13.033 -5.379 1.00 74.94 171 THR A O 1
ATOM 1377 N N . ILE A 1 172 ? 8.681 11.216 -5.717 1.00 75.75 172 ILE A N 1
ATOM 1378 C CA . ILE A 1 172 ? 9.603 10.534 -6.630 1.00 75.75 172 ILE A CA 1
ATOM 1379 C C . ILE A 1 172 ? 9.173 10.812 -8.071 1.00 75.75 172 ILE A C 1
ATOM 1381 O O . ILE A 1 172 ? 8.206 10.250 -8.583 1.00 75.75 172 ILE A O 1
ATOM 1385 N N . ASN A 1 173 ? 9.946 11.643 -8.763 1.00 75.25 173 ASN A N 1
ATOM 1386 C CA . ASN A 1 173 ? 9.826 11.817 -10.207 1.00 75.25 173 ASN A CA 1
ATOM 1387 C C . ASN A 1 173 ? 10.727 10.806 -10.914 1.00 75.25 173 ASN A C 1
ATOM 1389 O O . ASN A 1 173 ? 11.892 10.671 -10.542 1.00 75.25 173 ASN A O 1
ATOM 1393 N N . TYR A 1 174 ? 10.230 10.142 -11.959 1.00 77.50 174 TYR A N 1
ATOM 1394 C CA . TYR A 1 174 ? 11.002 9.148 -12.704 1.00 77.50 174 TYR A CA 1
ATOM 1395 C C . TYR A 1 174 ? 10.762 9.207 -14.219 1.00 77.50 174 TYR A C 1
ATOM 1397 O O . TYR A 1 174 ? 9.731 9.680 -14.699 1.00 77.50 174 TYR A O 1
ATOM 1405 N N . GLN A 1 175 ? 11.732 8.705 -14.982 1.00 75.31 175 GLN A N 1
ATOM 1406 C CA . GLN A 1 175 ? 11.669 8.548 -16.432 1.00 75.31 175 GLN A CA 1
ATOM 1407 C C . GLN A 1 175 ? 12.473 7.319 -16.873 1.00 75.31 175 GLN A C 1
ATOM 1409 O O . GLN A 1 175 ? 13.681 7.254 -16.638 1.00 75.31 175 GLN A O 1
ATOM 1414 N N . PHE A 1 176 ? 11.820 6.379 -17.560 1.00 69.69 176 PHE A N 1
ATOM 1415 C CA . PHE A 1 176 ? 12.493 5.275 -18.251 1.00 69.69 176 PHE A CA 1
ATOM 1416 C C . PHE A 1 176 ? 13.164 5.776 -19.543 1.00 69.69 176 PHE A C 1
ATOM 1418 O O . PHE A 1 176 ? 12.695 6.740 -20.159 1.00 69.69 176 PHE A O 1
ATOM 1425 N N . LEU A 1 177 ? 14.310 5.177 -19.885 1.00 60.78 177 LEU A N 1
ATOM 1426 C CA . LEU A 1 177 ? 15.167 5.536 -21.025 1.00 60.78 177 LEU A CA 1
ATOM 1427 C C . LEU A 1 177 ? 14.937 4.643 -22.243 1.00 60.78 177 LEU A C 1
ATOM 1429 O O . LEU A 1 177 ? 14.782 3.418 -22.042 1.00 60.78 177 LEU A O 1
#

Solvent-accessible surface area (backbone atoms only — not comparable to full-atom values): 11125 Å² total; per-residue (Å²): 134,83,82,83,76,86,63,79,52,82,52,81,56,66,77,84,73,83,76,88,63,92,78,88,82,88,82,89,86,83,87,84,89,83,86,90,86,89,82,78,80,88,79,81,84,87,80,90,50,73,70,56,53,45,43,68,46,60,52,44,45,41,61,65,47,52,50,45,52,48,53,36,60,76,70,67,48,95,68,60,66,68,59,53,53,50,50,51,54,53,51,52,60,55,54,71,72,53,63,77,93,46,44,76,47,46,53,44,48,52,51,48,50,51,44,50,54,50,45,55,58,58,66,75,47,83,86,42,76,66,47,56,51,49,51,54,52,44,52,52,52,44,55,58,40,52,53,51,36,54,53,34,46,54,49,51,36,53,76,66,58,30,51,70,50,70,47,99,70,64,25,56,35,58,45,79,120

Sequence (177 aa):
MKEKKNKKLVIGSGLFILLISAAGGGVYFAEQNQPIAAQEVKKDIEQEHPAESYIQSVYTTYSDEIVSTWNDLSNGNLIDLQEAQKHVQEWYLMLDKQGHEYDSLNLPIEKQISIIDEYITVSQEDVSAEQRKRLRILSSQFVEGHESVSEELLKFLKENKANYSIEEDGTINYQFL

Organism: NCBI:txid582475

Foldseek 3Di:
DDDDDFDFDDQPLPPPPPPPDPDDDDDDDDDDDDDDDDPDPPPDPPDDDPLVVCCVPLVSCCRPPLVVLVVCLLVVNDDDLVVLLVVLVVNVVVLVPDDPVCCLQSVLSNVSSVLSNVSSVLVPDDDDPVSVVVNVVSVVVNVVSVVSNLVSVVVSCVVQVWDWDADPSRGIGIGGD

Mean predicted aligned error: 12.61 Å

Radius of gyration: 18.41 Å; Cα contacts (8 Å, |Δi|>4): 116; chains: 1; bounding box: 36×36×58 Å